Protein AF-A0A7V3VWK2-F1 (afdb_monomer_lite)

Structure (mmCIF, N/CA/C/O backbone):
data_AF-A0A7V3VWK2-F1
#
_entry.id   AF-A0A7V3VWK2-F1
#
loop_
_atom_site.group_PDB
_atom_site.id
_atom_site.type_symbol
_atom_site.label_atom_id
_atom_site.label_alt_id
_atom_site.label_comp_id
_atom_site.label_asym_id
_atom_site.label_entity_id
_atom_site.label_seq_id
_atom_site.pdbx_PDB_ins_code
_atom_site.Cartn_x
_atom_site.Cartn_y
_atom_site.Cartn_z
_atom_site.occupancy
_atom_site.B_iso_or_equiv
_atom_site.auth_seq_id
_atom_site.auth_comp_id
_atom_site.auth_asym_id
_atom_site.auth_atom_id
_atom_site.pdbx_PDB_model_num
ATOM 1 N N . MET A 1 1 ? -35.942 -23.549 -3.309 1.00 33.97 1 MET A N 1
ATOM 2 C CA . MET A 1 1 ? -35.816 -22.809 -2.037 1.00 33.97 1 MET A CA 1
ATOM 3 C C . MET A 1 1 ? -34.332 -22.622 -1.788 1.00 33.97 1 MET A C 1
ATOM 5 O O . MET A 1 1 ? -33.708 -23.482 -1.187 1.00 33.97 1 MET A O 1
ATOM 9 N N . SER A 1 2 ? -33.753 -21.586 -2.390 1.00 37.53 2 SER A N 1
ATOM 10 C CA . SER A 1 2 ? -32.320 -21.307 -2.296 1.00 37.53 2 SER A CA 1
ATOM 11 C C . SER A 1 2 ? -32.061 -20.664 -0.943 1.00 37.53 2 SER A C 1
ATOM 13 O O . SER A 1 2 ? -32.558 -19.572 -0.675 1.00 37.53 2 SER A O 1
ATOM 15 N N . SER A 1 3 ? -31.370 -21.390 -0.074 1.00 38.59 3 SER A N 1
ATOM 16 C CA . SER A 1 3 ? -30.875 -20.912 1.209 1.00 38.59 3 SER A CA 1
ATOM 17 C C . SER A 1 3 ? -30.136 -19.597 0.976 1.00 38.59 3 SER A C 1
ATOM 19 O O . SER A 1 3 ? -29.174 -19.560 0.214 1.00 38.59 3 SER A O 1
ATOM 21 N N . VAL A 1 4 ? -30.605 -18.510 1.581 1.00 45.06 4 VAL A N 1
ATOM 22 C CA . VAL A 1 4 ? -29.831 -17.271 1.657 1.00 45.06 4 VAL A CA 1
ATOM 23 C C . VAL A 1 4 ? -28.612 -17.612 2.509 1.00 45.06 4 VAL A C 1
ATOM 25 O O . VAL A 1 4 ? -28.741 -17.786 3.718 1.00 45.06 4 VAL A O 1
ATOM 28 N N . GLU A 1 5 ? -27.453 -17.824 1.886 1.00 53.47 5 GLU A N 1
ATOM 29 C CA . GLU A 1 5 ? -26.202 -18.004 2.618 1.00 53.47 5 GLU A CA 1
ATOM 30 C C . GLU A 1 5 ? -25.910 -16.697 3.362 1.00 53.47 5 GLU A C 1
ATOM 32 O O . GLU A 1 5 ? -25.616 -15.662 2.764 1.00 53.47 5 GLU A O 1
ATOM 37 N N . TYR A 1 6 ? -26.099 -16.722 4.679 1.00 58.97 6 TYR A N 1
ATOM 38 C CA . TYR A 1 6 ? -25.902 -15.568 5.544 1.00 58.97 6 TYR A CA 1
ATOM 39 C C . TYR A 1 6 ? -24.429 -15.139 5.519 1.00 58.97 6 TYR A C 1
ATOM 41 O O . TYR A 1 6 ? -23.541 -15.965 5.724 1.00 58.97 6 TYR A O 1
ATOM 49 N N . CYS A 1 7 ? -24.167 -13.844 5.316 1.00 62.06 7 CYS A N 1
ATOM 50 C CA . CYS A 1 7 ? -22.844 -13.263 5.544 1.00 62.06 7 CYS A CA 1
ATOM 51 C C . CYS A 1 7 ? -22.428 -13.525 6.997 1.00 62.06 7 CYS A C 1
ATOM 53 O O . CYS A 1 7 ? -23.063 -13.010 7.921 1.00 62.06 7 CYS A O 1
ATOM 55 N N . VAL A 1 8 ? -21.369 -14.306 7.205 1.00 78.06 8 VAL A N 1
ATOM 56 C CA . VAL A 1 8 ? -20.813 -14.548 8.541 1.00 78.06 8 VAL A CA 1
ATOM 57 C C . VAL A 1 8 ? -19.768 -13.478 8.820 1.00 78.06 8 VAL A C 1
ATOM 59 O O . VAL A 1 8 ? -18.920 -13.181 7.978 1.00 78.06 8 VAL A O 1
ATOM 62 N N . GLN A 1 9 ? -19.848 -12.864 9.994 1.00 85.19 9 GLN A N 1
ATOM 63 C CA . GLN A 1 9 ? -18.867 -11.884 10.433 1.00 85.19 9 GLN A CA 1
ATOM 64 C C . GLN A 1 9 ? -17.703 -12.595 11.130 1.00 85.19 9 GLN A C 1
ATOM 66 O O . GLN A 1 9 ? -17.919 -13.361 12.068 1.00 85.19 9 GLN A O 1
ATOM 71 N N . ASP A 1 10 ? -16.483 -12.351 10.658 1.00 90.38 10 ASP A N 1
ATOM 72 C CA . ASP A 1 10 ? -15.249 -12.848 11.271 1.00 90.38 10 ASP A CA 1
ATOM 73 C C . ASP A 1 10 ? -14.833 -11.959 12.466 1.00 90.38 10 ASP A C 1
ATOM 75 O O . ASP A 1 10 ? -15.513 -10.988 12.815 1.00 90.38 10 ASP A O 1
ATOM 79 N N . VAL A 1 11 ? -13.710 -12.280 13.103 1.00 93.19 11 VAL A N 1
ATOM 80 C CA . VAL A 1 11 ? -13.125 -11.570 14.240 1.00 93.19 11 VAL A CA 1
ATOM 81 C C . VAL A 1 11 ? -11.909 -10.769 13.791 1.00 93.19 11 VAL A C 1
ATOM 83 O O . VAL A 1 11 ? -11.105 -11.206 12.969 1.00 93.19 11 VAL A O 1
ATOM 86 N N . MET A 1 12 ? -11.769 -9.572 14.350 1.00 94.12 12 MET A N 1
ATOM 87 C CA . MET A 1 12 ? -10.625 -8.697 14.123 1.00 94.12 12 MET A CA 1
ATOM 88 C C . MET A 1 12 ? -9.593 -8.811 15.240 1.00 94.12 12 MET A C 1
ATOM 90 O O . MET A 1 12 ? -9.947 -8.895 16.408 1.00 94.12 12 MET A O 1
ATOM 94 N N . GLN A 1 13 ? -8.316 -8.695 14.888 1.00 95.81 13 GLN A N 1
ATOM 95 C CA . GLN A 1 13 ? -7.223 -8.455 15.820 1.00 95.81 13 GLN A CA 1
ATOM 96 C C . GLN A 1 13 ? -6.604 -7.072 15.565 1.00 95.81 13 GLN A C 1
ATOM 98 O O . GLN A 1 13 ? -6.219 -6.738 14.441 1.00 95.81 13 GLN A O 1
ATOM 103 N N . VAL A 1 14 ? -6.484 -6.263 16.619 1.00 94.50 14 VAL A N 1
ATOM 104 C CA . VAL A 1 14 ? -5.986 -4.877 16.573 1.00 94.50 14 VAL A CA 1
ATOM 105 C C . VAL A 1 14 ? -4.961 -4.652 17.678 1.00 94.50 14 VAL A C 1
ATOM 107 O O . VAL A 1 14 ? -5.141 -5.104 18.805 1.00 94.50 14 VAL A O 1
ATOM 110 N N . CYS A 1 15 ? -3.888 -3.916 17.403 1.00 94.56 15 CYS A N 1
ATOM 111 C CA . CYS A 1 15 ? -2.959 -3.497 18.452 1.00 94.56 15 CYS A CA 1
ATOM 112 C C . CYS A 1 15 ? -3.558 -2.409 19.358 1.00 94.56 15 CYS A C 1
ATOM 114 O O . CYS A 1 15 ? -4.446 -1.662 18.949 1.00 94.56 15 CYS A O 1
ATOM 116 N N . ARG A 1 16 ? -3.039 -2.239 20.581 1.0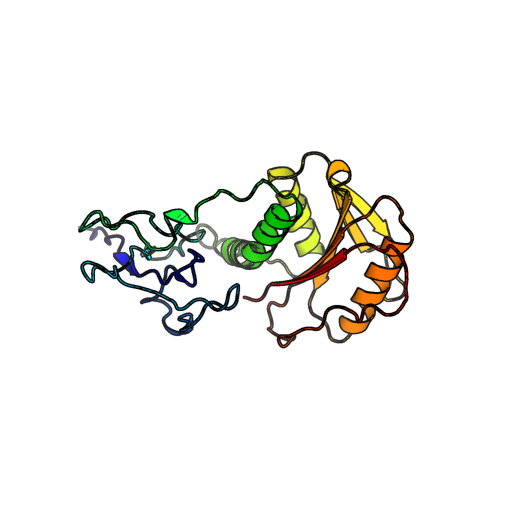0 92.75 16 ARG A N 1
ATOM 117 C CA . ARG A 1 16 ? -3.514 -1.181 21.505 1.00 92.75 16 ARG A CA 1
ATOM 118 C C . ARG A 1 16 ? -3.405 0.244 20.947 1.00 92.75 16 ARG A C 1
ATOM 120 O O . ARG A 1 16 ? -4.112 1.113 21.451 1.00 92.75 16 ARG A O 1
ATOM 127 N N . ASN A 1 17 ? -2.589 0.454 19.911 1.00 88.88 17 ASN A N 1
ATOM 128 C CA . ASN A 1 17 ? -2.472 1.727 19.197 1.00 88.88 17 ASN A CA 1
ATOM 129 C C . ASN A 1 17 ? -3.396 1.856 17.966 1.00 88.88 17 ASN A C 1
ATOM 131 O O . ASN A 1 17 ? -3.391 2.884 17.299 1.00 88.88 17 ASN A O 1
ATOM 135 N N . GLY A 1 18 ? -4.210 0.840 17.657 1.00 88.81 18 GLY A N 1
ATOM 136 C CA . GLY A 1 18 ? -5.244 0.902 16.618 1.00 88.81 18 GLY A CA 1
ATOM 137 C C . GLY A 1 18 ? -4.836 0.378 15.237 1.00 88.81 18 GLY A C 1
ATOM 138 O O . GLY A 1 18 ? -5.636 0.463 14.306 1.00 88.81 18 GLY A O 1
ATOM 139 N N . HIS A 1 19 ? -3.632 -0.182 15.073 1.00 87.75 19 HIS A N 1
ATOM 140 C CA . HIS A 1 19 ? -3.266 -0.887 13.842 1.00 87.75 19 HIS A CA 1
ATOM 141 C C . HIS A 1 19 ? -4.008 -2.223 13.765 1.00 87.75 19 HIS A C 1
ATOM 143 O O . HIS A 1 19 ? -3.843 -3.079 14.635 1.00 87.75 19 HIS A O 1
ATOM 149 N N . VAL A 1 20 ? -4.814 -2.396 12.719 1.00 90.62 20 VAL A N 1
ATOM 150 C CA . VAL A 1 20 ? -5.473 -3.669 12.409 1.00 90.62 20 VAL A CA 1
ATOM 151 C C . VAL A 1 20 ? -4.418 -4.643 11.886 1.00 90.62 20 VAL A C 1
ATOM 153 O O . VAL A 1 20 ? -3.732 -4.331 10.912 1.00 90.62 20 VAL A O 1
ATOM 156 N N . ILE A 1 21 ? -4.287 -5.791 12.551 1.00 89.44 21 ILE A N 1
ATOM 157 C CA . ILE A 1 21 ? -3.377 -6.881 12.170 1.00 89.44 21 ILE A CA 1
ATOM 158 C C . ILE A 1 21 ? -4.062 -7.766 11.129 1.00 89.44 21 ILE A C 1
ATOM 160 O O . ILE A 1 21 ? -3.535 -8.001 10.047 1.00 89.44 21 ILE A O 1
ATOM 164 N N . THR A 1 22 ? -5.284 -8.194 11.439 1.00 88.25 22 THR A N 1
ATOM 165 C CA . THR A 1 22 ? -6.164 -8.953 10.549 1.00 88.25 22 THR A CA 1
ATOM 166 C C . THR A 1 22 ? -7.613 -8.690 10.950 1.00 88.25 22 THR A C 1
ATOM 168 O O . THR A 1 22 ? -7.902 -8.488 12.128 1.00 88.25 22 THR A O 1
ATOM 171 N N . ASP A 1 23 ? -8.533 -8.676 9.995 1.00 90.62 23 ASP A N 1
ATOM 172 C CA . ASP A 1 23 ? -9.983 -8.690 10.226 1.00 90.62 23 ASP A CA 1
ATOM 173 C C . ASP A 1 23 ? -10.624 -10.042 9.867 1.00 90.62 23 ASP A C 1
ATOM 175 O O . ASP A 1 23 ? -11.847 -10.150 9.806 1.00 90.62 23 ASP A O 1
ATOM 179 N N . LEU A 1 24 ? -9.782 -11.060 9.662 1.00 89.00 24 LEU A N 1
ATOM 180 C CA . LEU A 1 24 ? -10.123 -12.440 9.313 1.00 89.00 24 LEU A CA 1
ATOM 181 C C . LEU A 1 24 ? -9.480 -13.432 10.297 1.00 89.00 24 LEU A C 1
ATOM 183 O O . LEU A 1 24 ? -8.879 -14.422 9.885 1.00 89.00 24 LEU A O 1
ATOM 187 N N . LEU A 1 25 ? -9.492 -13.131 11.597 1.00 91.31 25 LEU A N 1
ATOM 188 C CA . LEU A 1 25 ? -8.746 -13.896 12.602 1.00 91.31 25 LEU A CA 1
ATOM 189 C C . LEU A 1 25 ? -9.187 -15.365 12.687 1.00 91.31 25 LEU A C 1
ATOM 191 O O . LEU A 1 25 ? -8.343 -16.231 12.895 1.00 91.31 25 LEU A O 1
ATOM 195 N N . ARG A 1 26 ? -10.481 -15.669 12.521 1.00 90.25 26 ARG A N 1
ATOM 196 C CA . ARG A 1 26 ? -10.970 -17.056 12.549 1.00 90.25 26 ARG A CA 1
ATOM 197 C C . ARG A 1 26 ? -10.719 -17.772 11.230 1.00 90.25 26 ARG A C 1
ATOM 199 O O . ARG A 1 26 ? -10.396 -18.955 11.253 1.00 90.25 26 ARG A O 1
ATOM 206 N N . THR A 1 27 ? -10.865 -17.078 10.100 1.00 86.44 27 THR A N 1
ATOM 207 C CA . THR A 1 27 ? -10.608 -17.669 8.776 1.00 86.44 27 THR A CA 1
ATOM 208 C C . THR A 1 27 ? -9.115 -17.920 8.537 1.00 86.44 27 THR A C 1
ATOM 210 O O . THR A 1 27 ? -8.762 -18.925 7.928 1.00 86.44 27 THR A O 1
ATOM 213 N N . CYS A 1 28 ? -8.246 -17.030 9.026 1.00 85.62 28 CYS A N 1
ATOM 214 C CA . CYS A 1 28 ? -6.793 -17.048 8.823 1.00 85.62 28 CYS A CA 1
ATOM 215 C C . CYS A 1 28 ? -6.035 -16.854 10.156 1.00 85.62 28 CYS A C 1
ATOM 217 O O . CYS A 1 28 ? -5.395 -15.810 10.356 1.00 85.62 28 CYS A O 1
ATOM 219 N N . PRO A 1 29 ? -6.099 -17.819 11.093 1.00 90.38 29 PRO A N 1
ATOM 220 C CA . PRO A 1 29 ? -5.465 -17.704 12.409 1.00 90.38 29 PRO A CA 1
ATOM 221 C C . PRO A 1 29 ? -3.936 -17.591 12.340 1.00 90.38 29 PRO A C 1
ATOM 223 O O . PRO A 1 29 ? -3.319 -17.022 13.236 1.00 90.38 29 PRO A O 1
ATOM 226 N N . GLU A 1 30 ? -3.309 -18.062 11.263 1.00 89.19 30 GLU A N 1
ATOM 227 C CA . GLU A 1 30 ? -1.871 -17.945 11.006 1.00 89.19 30 GLU A CA 1
ATOM 228 C C . GLU A 1 30 ? -1.386 -16.496 10.857 1.00 89.19 30 GLU A C 1
ATOM 230 O O . GLU A 1 30 ? -0.197 -16.225 11.004 1.00 89.19 30 GLU A O 1
ATOM 235 N N . ARG A 1 31 ? -2.299 -15.552 10.592 1.00 85.88 31 ARG A N 1
ATOM 236 C CA . ARG A 1 31 ? -1.992 -14.114 10.526 1.00 85.88 31 ARG A CA 1
ATOM 237 C C . ARG A 1 31 ? -2.000 -13.433 11.891 1.00 85.88 31 ARG A C 1
ATOM 239 O O . ARG A 1 31 ? -1.682 -12.247 11.972 1.00 85.88 31 ARG A O 1
ATOM 246 N N . ALA A 1 32 ? -2.401 -14.143 12.944 1.00 90.56 32 ALA A N 1
ATOM 247 C CA . ALA A 1 32 ? -2.434 -13.596 14.287 1.00 90.56 32 ALA A CA 1
ATOM 248 C C . ALA A 1 32 ? -1.021 -13.236 14.761 1.00 90.56 32 ALA A C 1
ATOM 250 O O . ALA A 1 32 ? -0.080 -14.018 14.632 1.00 90.56 32 ALA A O 1
ATOM 251 N N . GLN A 1 33 ? -0.885 -12.066 15.375 1.00 92.62 33 GLN A N 1
ATOM 252 C CA . GLN A 1 33 ? 0.360 -11.625 15.995 1.00 92.62 33 GLN A CA 1
ATOM 253 C C . GLN A 1 33 ? 0.109 -11.283 17.459 1.00 92.62 33 GLN A C 1
ATOM 255 O O . GLN A 1 33 ? -0.901 -10.668 17.793 1.00 92.62 33 GLN A O 1
ATOM 260 N N . THR A 1 34 ? 1.032 -11.649 18.349 1.00 94.38 34 THR A N 1
ATOM 261 C CA . THR A 1 34 ? 0.951 -11.271 19.775 1.00 94.38 34 THR A CA 1
ATOM 262 C C . THR A 1 34 ? 1.284 -9.793 19.995 1.00 94.38 34 THR A C 1
ATOM 264 O O . THR A 1 34 ? 0.754 -9.151 20.903 1.00 94.38 34 THR A O 1
ATOM 267 N N . HIS A 1 35 ? 2.141 -9.241 19.135 1.00 96.00 35 HIS A N 1
ATOM 268 C CA . HIS A 1 35 ? 2.584 -7.852 19.140 1.00 96.00 35 HIS A CA 1
ATOM 269 C C . HIS A 1 35 ? 2.543 -7.305 17.719 1.00 96.00 35 HIS A C 1
ATOM 271 O O . HIS A 1 35 ? 2.760 -8.038 16.764 1.00 96.00 35 HIS A O 1
ATOM 277 N N . CYS A 1 36 ? 2.281 -6.010 17.586 1.00 90.31 36 CYS A N 1
ATOM 278 C CA . CYS A 1 36 ? 2.258 -5.340 16.296 1.00 90.31 36 CYS A CA 1
ATOM 279 C C . CYS A 1 36 ? 3.673 -5.100 15.763 1.00 90.31 36 CYS A C 1
ATOM 281 O O . CYS A 1 36 ? 4.427 -4.330 16.355 1.00 90.31 36 CYS A O 1
ATOM 283 N N . ASP A 1 37 ? 3.972 -5.661 14.600 1.00 84.50 37 ASP A N 1
ATOM 284 C CA . ASP A 1 37 ? 5.147 -5.369 13.767 1.00 84.50 37 ASP A CA 1
ATOM 285 C C . ASP A 1 37 ? 5.436 -3.866 13.546 1.00 84.50 37 ASP A C 1
ATOM 287 O O . ASP A 1 37 ? 6.591 -3.456 13.488 1.00 84.50 37 ASP A O 1
ATOM 291 N N . ARG A 1 38 ? 4.406 -3.010 13.480 1.00 82.38 38 ARG A N 1
ATOM 292 C CA . ARG A 1 38 ? 4.563 -1.563 13.211 1.00 82.38 38 ARG A CA 1
ATOM 293 C C . ARG A 1 38 ? 4.934 -0.719 14.423 1.00 82.38 38 ARG A C 1
ATOM 295 O O . ARG A 1 38 ? 5.467 0.371 14.258 1.00 82.38 38 ARG A O 1
ATOM 302 N N . CYS A 1 39 ? 4.549 -1.128 15.631 1.00 85.00 39 CYS A N 1
ATOM 303 C CA . CYS A 1 39 ? 4.683 -0.260 16.813 1.00 85.00 39 CYS A CA 1
ATOM 304 C C . CYS A 1 39 ? 5.013 -0.985 18.122 1.00 85.00 39 CYS A C 1
ATOM 306 O O . CYS A 1 39 ? 5.058 -0.345 19.169 1.00 85.00 39 CYS A O 1
ATOM 308 N N . GLY A 1 40 ? 5.170 -2.309 18.098 1.00 89.00 40 GLY A N 1
ATOM 309 C CA . GLY A 1 40 ? 5.480 -3.139 19.264 1.00 89.00 40 GLY A CA 1
ATOM 310 C C . GLY A 1 40 ? 4.342 -3.305 20.276 1.00 89.00 40 GLY A C 1
ATOM 311 O O . GLY A 1 40 ? 4.482 -4.069 21.227 1.00 89.00 40 GLY A O 1
ATOM 312 N N . ALA A 1 41 ? 3.206 -2.622 20.107 1.00 92.81 41 ALA A N 1
ATOM 313 C CA . ALA A 1 41 ? 2.089 -2.722 21.041 1.00 92.81 41 ALA A CA 1
ATOM 314 C C . ALA A 1 41 ? 1.432 -4.110 21.001 1.00 92.81 41 ALA A C 1
ATOM 316 O O . ALA A 1 41 ? 1.233 -4.679 19.925 1.00 92.81 41 ALA A O 1
ATOM 317 N N . VAL A 1 42 ? 1.021 -4.605 22.171 1.00 96.06 42 VAL A N 1
ATOM 318 C CA . VAL A 1 42 ? 0.255 -5.855 22.297 1.00 96.06 42 VAL A CA 1
ATOM 319 C C . VAL A 1 42 ? -1.071 -5.778 21.539 1.00 96.06 42 VAL A C 1
ATOM 321 O O . VAL A 1 42 ? -1.665 -4.698 21.397 1.00 96.06 42 VAL A O 1
ATOM 324 N N . THR A 1 43 ? -1.532 -6.927 21.061 1.00 96.00 43 THR A N 1
ATOM 325 C CA . THR A 1 43 ? -2.768 -7.062 20.288 1.00 96.00 43 THR A CA 1
ATOM 326 C C . THR A 1 43 ? -3.958 -7.479 21.145 1.00 96.00 43 THR A C 1
ATOM 328 O O . THR A 1 43 ? -3.817 -7.980 22.259 1.00 96.00 43 THR A O 1
ATOM 331 N N . LEU A 1 44 ? -5.151 -7.172 20.643 1.00 96.25 44 LEU A N 1
ATOM 332 C CA . LEU A 1 44 ? -6.446 -7.432 21.250 1.00 96.25 44 LEU A CA 1
ATOM 333 C C . LEU A 1 44 ? -7.400 -7.890 20.146 1.00 96.25 44 LEU A C 1
ATOM 335 O O . LEU A 1 44 ? -7.446 -7.291 19.074 1.00 96.25 44 LEU A O 1
ATOM 339 N N . ASP A 1 45 ? -8.181 -8.915 20.432 1.00 96.81 45 ASP A N 1
ATOM 340 C CA . ASP A 1 45 ? -9.246 -9.466 19.588 1.00 96.81 45 ASP A CA 1
ATOM 341 C C . ASP A 1 45 ? -10.613 -9.456 20.296 1.00 96.81 45 ASP A C 1
ATOM 343 O O . ASP A 1 45 ? -11.645 -9.742 19.693 1.00 96.81 45 ASP A O 1
ATOM 347 N N . HIS A 1 46 ? -10.634 -9.027 21.561 1.00 97.25 46 HIS A N 1
ATOM 348 C CA . HIS A 1 46 ? -11.829 -8.865 22.382 1.00 97.25 46 HIS A CA 1
ATOM 349 C C . HIS A 1 46 ? -11.860 -7.495 23.066 1.00 97.25 46 HIS A C 1
ATOM 351 O O . HIS A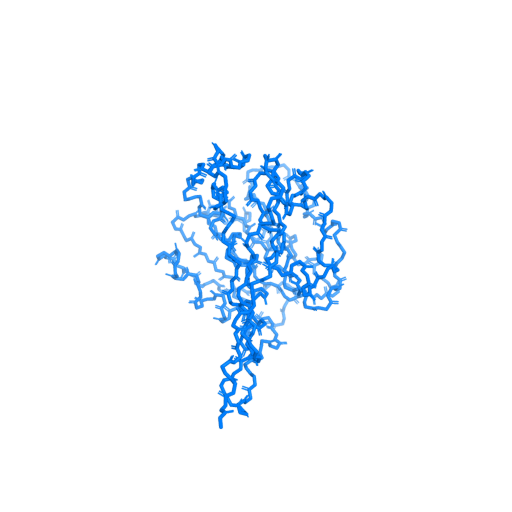 1 46 ? -10.836 -6.849 23.310 1.00 97.25 46 HIS A O 1
ATOM 357 N N . CYS A 1 47 ? -13.061 -7.060 23.439 1.00 96.62 47 CYS A N 1
ATOM 358 C CA . CYS A 1 47 ? -13.284 -5.893 24.270 1.00 96.62 47 CYS A CA 1
ATOM 359 C C . CYS A 1 47 ? -12.668 -6.092 25.661 1.00 96.62 47 CYS A C 1
ATOM 361 O O . CYS A 1 47 ? -13.143 -6.952 26.401 1.00 96.62 47 CYS A O 1
ATOM 363 N N . PRO A 1 48 ? -11.710 -5.247 26.089 1.00 95.00 48 PRO A N 1
ATOM 364 C CA . PRO A 1 48 ? -11.111 -5.365 27.420 1.00 95.00 48 PRO A CA 1
ATOM 365 C C . PRO A 1 48 ? -12.102 -5.154 28.574 1.00 95.00 48 PRO A C 1
ATOM 367 O O . PRO A 1 48 ? -11.796 -5.494 29.710 1.00 95.00 48 PRO A O 1
ATOM 370 N N . THR A 1 49 ? -13.269 -4.557 28.303 1.00 96.19 49 THR A N 1
ATOM 371 C CA . THR A 1 49 ? -14.286 -4.246 29.317 1.00 96.19 49 THR A CA 1
ATOM 372 C C . THR A 1 49 ? -15.347 -5.334 29.451 1.00 96.19 49 THR A C 1
ATOM 374 O O . THR A 1 49 ? -15.728 -5.663 30.567 1.00 96.19 49 THR A O 1
ATOM 377 N N . CYS A 1 50 ? -15.862 -5.871 28.339 1.00 96.75 50 CYS A N 1
ATOM 378 C CA . CYS A 1 50 ? -16.969 -6.840 28.367 1.00 96.75 50 CYS A CA 1
ATOM 379 C C . CYS A 1 50 ? -16.645 -8.202 27.739 1.00 96.75 50 CYS A C 1
ATOM 381 O O . CYS A 1 50 ? -17.504 -9.079 27.734 1.00 96.75 50 CYS A O 1
ATOM 383 N N . GLY A 1 51 ? -15.448 -8.375 27.173 1.00 96.44 51 GLY A N 1
ATOM 384 C CA . GLY A 1 51 ? -15.022 -9.616 26.526 1.00 96.44 51 GLY A CA 1
ATOM 385 C C . GLY A 1 51 ? -15.691 -9.913 25.181 1.00 96.44 51 GLY A C 1
ATOM 386 O O . GLY A 1 51 ? -15.495 -10.998 24.659 1.00 96.44 51 GLY A O 1
ATOM 387 N N . HIS A 1 52 ? -16.485 -9.000 24.608 1.00 96.00 52 HIS A N 1
ATOM 388 C CA . HIS A 1 52 ? -17.078 -9.195 23.275 1.00 96.00 52 HIS A CA 1
ATOM 389 C C . HIS A 1 52 ? -16.010 -9.188 22.183 1.00 96.00 52 HIS A C 1
ATOM 391 O O . HIS A 1 52 ? -15.151 -8.309 22.201 1.00 96.00 52 HIS A O 1
ATOM 397 N N . GLU A 1 53 ? -16.082 -10.122 21.238 1.00 96.44 53 GLU A N 1
ATOM 398 C CA . GLU A 1 53 ? -15.161 -10.191 20.098 1.00 96.44 53 GLU A CA 1
ATOM 399 C C . GLU A 1 53 ? -15.182 -8.900 19.274 1.00 96.44 53 GLU A C 1
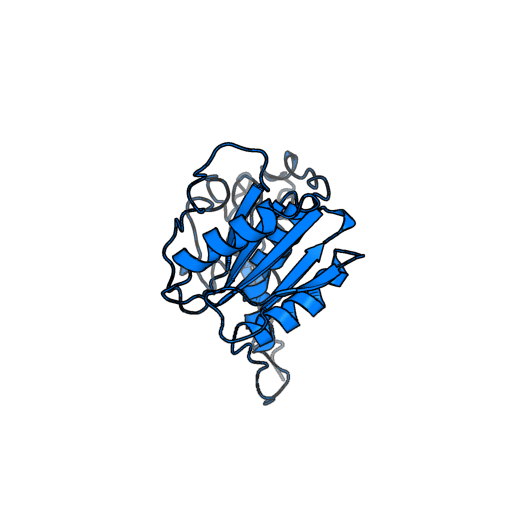ATOM 401 O O . GLU A 1 53 ? -16.213 -8.236 19.125 1.00 96.44 53 GLU A O 1
ATOM 406 N N . LEU A 1 54 ? -14.023 -8.521 18.741 1.00 94.62 54 LEU A N 1
ATOM 407 C CA . LEU A 1 54 ? -13.940 -7.373 17.855 1.00 94.62 54 LEU A CA 1
ATOM 408 C C . LEU A 1 54 ? -14.553 -7.719 16.492 1.00 94.62 54 LEU A C 1
ATOM 410 O O . LEU A 1 54 ? -14.162 -8.716 15.882 1.00 94.62 54 LEU A O 1
ATOM 414 N N . PRO A 1 55 ? -15.459 -6.875 15.970 1.00 91.56 55 PRO A N 1
ATOM 415 C CA . PRO A 1 55 ? -16.141 -7.134 14.711 1.00 91.56 55 PRO A CA 1
ATOM 416 C C . PRO A 1 55 ? -15.160 -7.098 13.531 1.00 91.56 55 PRO A C 1
ATOM 418 O O . PRO A 1 55 ? -14.667 -6.028 13.173 1.00 91.56 55 PRO A O 1
ATOM 421 N N . GLY A 1 56 ? -14.922 -8.246 12.897 1.00 89.12 56 GLY A N 1
ATOM 422 C CA . GLY A 1 56 ? -14.087 -8.399 11.704 1.00 89.12 56 GLY A CA 1
ATOM 423 C C . GLY A 1 56 ? -14.824 -8.158 10.390 1.00 89.12 56 GLY A C 1
ATOM 424 O O . GLY A 1 56 ? -15.838 -7.441 10.328 1.00 89.12 56 GLY A O 1
ATOM 425 N N . ALA A 1 57 ? -14.261 -8.724 9.324 1.00 85.56 57 ALA A N 1
ATOM 426 C CA . ALA A 1 57 ? -14.785 -8.649 7.972 1.00 85.56 57 ALA A CA 1
ATOM 427 C C . ALA A 1 57 ? -16.058 -9.489 7.814 1.00 85.56 57 ALA A C 1
ATOM 429 O O . ALA A 1 57 ? -16.232 -10.525 8.454 1.00 85.56 57 ALA A O 1
ATOM 430 N N . PHE A 1 58 ? -16.950 -9.048 6.928 1.00 82.62 58 PHE A N 1
ATOM 431 C CA . PHE A 1 58 ? -18.080 -9.865 6.497 1.00 82.62 58 PHE A CA 1
ATOM 432 C C . PHE A 1 58 ? -17.618 -10.793 5.383 1.00 82.62 58 PHE A C 1
ATOM 434 O O . PHE A 1 58 ? -17.264 -10.330 4.298 1.00 82.62 58 PHE A O 1
ATOM 441 N N . VAL A 1 59 ? -17.621 -12.093 5.653 1.00 71.56 59 VAL A N 1
ATOM 442 C CA . VAL A 1 59 ? -17.269 -13.108 4.668 1.00 71.56 59 VAL A CA 1
ATOM 443 C C . VAL A 1 59 ? -18.512 -13.412 3.838 1.00 71.56 59 VAL A C 1
ATOM 445 O O . VAL A 1 59 ? -19.529 -13.873 4.358 1.00 71.56 59 VAL A O 1
ATOM 448 N N . VAL A 1 60 ? -18.426 -13.127 2.540 1.00 69.00 60 VAL A N 1
ATOM 449 C CA . VAL A 1 60 ? -19.433 -13.513 1.548 1.00 69.00 60 VAL A CA 1
ATOM 450 C C . VAL A 1 60 ? -18.909 -14.760 0.832 1.00 69.00 60 VAL A C 1
ATOM 452 O O . VAL A 1 60 ? -17.786 -14.717 0.323 1.00 69.00 60 VAL A O 1
ATOM 455 N N . PRO A 1 61 ? -19.664 -15.871 0.767 1.00 65.88 61 PRO A N 1
ATOM 456 C CA . PRO A 1 61 ? -19.229 -17.065 0.049 1.00 65.88 61 PRO A CA 1
ATOM 457 C C . PRO A 1 61 ? -18.785 -16.743 -1.384 1.00 65.88 61 PRO A C 1
ATOM 459 O O . PRO A 1 61 ? -19.480 -16.063 -2.137 1.00 65.88 61 PRO A O 1
ATOM 462 N N . GLY A 1 62 ? -17.583 -17.192 -1.748 1.00 64.19 62 GLY A N 1
ATOM 463 C CA . GLY A 1 62 ? -16.989 -16.950 -3.067 1.00 64.19 62 GLY A CA 1
ATOM 464 C C . GLY A 1 62 ? -16.340 -15.573 -3.272 1.00 64.19 62 GLY A C 1
ATOM 465 O O . GLY A 1 62 ? -15.679 -15.382 -4.292 1.00 64.19 62 GLY A O 1
ATOM 466 N N . LEU A 1 63 ? -16.452 -14.631 -2.325 1.00 62.59 63 LEU A N 1
ATOM 467 C CA . LEU A 1 63 ? -15.819 -13.310 -2.410 1.00 62.59 63 LEU A CA 1
ATOM 468 C C . LEU A 1 63 ? -14.933 -13.034 -1.191 1.00 62.59 63 LEU A C 1
ATOM 470 O O . LEU A 1 63 ? -15.354 -13.120 -0.041 1.00 62.59 63 LEU A O 1
ATOM 474 N N . GLN A 1 64 ? -13.688 -12.646 -1.451 1.00 58.97 64 GLN A N 1
ATOM 475 C CA . GLN A 1 64 ? -12.788 -12.163 -0.407 1.00 58.97 64 GLN A CA 1
ATOM 476 C C . GLN A 1 64 ? -13.148 -10.708 -0.049 1.00 58.97 64 GLN A C 1
ATOM 478 O O . GLN A 1 64 ? -13.361 -9.906 -0.965 1.00 58.97 64 GLN A O 1
ATOM 483 N N . PRO A 1 65 ? -13.204 -10.338 1.244 1.00 62.41 65 PRO A N 1
ATOM 484 C CA . PRO A 1 65 ? -13.400 -8.950 1.656 1.00 62.41 65 PRO A CA 1
ATOM 485 C C . PRO A 1 65 ? -12.337 -8.016 1.057 1.00 62.41 65 PRO A C 1
ATOM 487 O O . PRO A 1 65 ? -11.148 -8.345 1.022 1.00 62.41 65 PRO A O 1
ATOM 490 N N . VAL A 1 66 ? -12.767 -6.843 0.579 1.00 64.69 66 VAL A N 1
ATOM 491 C CA . VAL A 1 66 ? -11.883 -5.834 -0.024 1.00 64.69 66 VAL A CA 1
ATOM 492 C C . VAL A 1 66 ? -11.586 -4.730 0.985 1.00 64.69 66 VAL A C 1
ATOM 494 O O . VAL A 1 66 ? -12.481 -4.001 1.407 1.00 64.69 66 VAL A O 1
ATOM 497 N N . GLY A 1 67 ? -10.304 -4.573 1.319 1.00 60.59 67 GLY A N 1
ATOM 498 C CA . GLY A 1 67 ? -9.848 -3.656 2.364 1.00 60.59 67 GLY A CA 1
ATOM 499 C C . GLY A 1 67 ? -9.958 -4.264 3.763 1.00 60.59 67 GLY A C 1
ATOM 500 O O . GLY A 1 67 ? -10.511 -5.343 3.933 1.00 60.59 67 GLY A O 1
ATOM 501 N N . ALA A 1 68 ? -9.396 -3.568 4.751 1.00 65.81 68 ALA A N 1
ATOM 502 C CA . ALA A 1 68 ? -9.522 -3.943 6.155 1.00 65.81 68 ALA A CA 1
ATOM 503 C C . ALA A 1 68 ? -10.535 -3.023 6.835 1.00 65.81 68 ALA A C 1
ATOM 505 O O . ALA A 1 68 ? -10.449 -1.792 6.699 1.00 65.81 68 ALA A O 1
ATOM 506 N N . ARG A 1 69 ? -11.480 -3.597 7.583 1.00 76.19 69 ARG A N 1
ATOM 507 C CA . ARG A 1 69 ? -12.405 -2.805 8.401 1.00 76.19 69 ARG A CA 1
ATOM 508 C C . ARG A 1 69 ? -11.593 -1.977 9.410 1.00 76.19 69 ARG A C 1
ATOM 510 O O . ARG A 1 69 ? -10.708 -2.525 10.065 1.00 76.19 69 ARG A O 1
ATOM 517 N N . PRO A 1 70 ? -11.843 -0.662 9.552 1.00 83.81 70 PRO A N 1
ATOM 518 C CA . PRO A 1 70 ? -11.120 0.134 10.534 1.00 83.81 70 PRO A CA 1
ATOM 519 C C . PRO A 1 70 ? -11.458 -0.338 11.949 1.00 83.81 70 PRO A C 1
ATOM 521 O O . PRO A 1 70 ? -12.603 -0.702 12.228 1.00 83.81 70 PRO A O 1
ATOM 524 N N . ALA A 1 71 ? -10.478 -0.269 12.851 1.00 89.00 71 ALA A N 1
ATOM 525 C CA . ALA A 1 71 ? -10.691 -0.599 14.251 1.00 89.00 71 ALA A CA 1
ATOM 526 C C . ALA A 1 71 ? -11.825 0.270 14.841 1.00 89.00 71 ALA A C 1
ATOM 528 O O . ALA A 1 71 ? -11.786 1.504 14.712 1.00 89.00 71 ALA A O 1
ATOM 529 N N . PRO A 1 72 ? -12.846 -0.331 15.478 1.00 89.88 72 PRO A N 1
ATOM 530 C CA . PRO A 1 72 ? -13.956 0.420 16.052 1.00 89.88 72 PRO A CA 1
ATOM 531 C C . PRO A 1 72 ? -13.458 1.309 17.194 1.00 89.88 72 PRO A C 1
ATOM 533 O O . PRO A 1 72 ? -12.601 0.903 17.968 1.00 89.88 72 PRO A O 1
ATOM 536 N N . CYS A 1 73 ? -13.989 2.525 17.334 1.00 90.50 73 CYS A N 1
ATOM 537 C CA . CYS A 1 73 ? -13.663 3.380 18.485 1.00 90.50 73 CYS A CA 1
ATOM 538 C C . CYS A 1 73 ? -14.394 2.944 19.761 1.00 90.50 73 CYS A C 1
ATOM 540 O O . CYS A 1 73 ? -13.900 3.122 20.866 1.00 90.50 73 CYS A O 1
ATOM 542 N N . PHE A 1 74 ? -15.570 2.341 19.634 1.00 94.06 74 PHE A N 1
ATOM 543 C CA . PHE A 1 74 ? -16.382 1.948 20.780 1.00 94.06 74 PHE A CA 1
ATOM 544 C C . PHE A 1 74 ? -16.871 0.522 20.597 1.00 94.06 74 PHE A C 1
ATOM 546 O O . PHE A 1 74 ? -17.132 0.092 19.472 1.00 94.06 74 PHE A O 1
ATOM 553 N N . CYS A 1 75 ? -16.975 -0.217 21.696 1.00 94.81 75 CYS A N 1
ATOM 554 C CA . CYS A 1 75 ? -17.553 -1.550 21.676 1.00 94.81 75 CYS A CA 1
ATOM 555 C C . CYS A 1 75 ? -19.052 -1.460 21.367 1.00 94.81 75 CYS A C 1
ATOM 557 O O . CYS A 1 75 ? -19.783 -0.766 22.069 1.00 94.81 75 CYS A O 1
ATOM 559 N N . GLU A 1 76 ? -19.520 -2.201 20.364 1.00 93.31 76 GLU A N 1
ATOM 560 C CA . GLU A 1 76 ? -20.940 -2.252 19.985 1.00 93.31 76 GLU A CA 1
ATOM 561 C C . GLU A 1 76 ? -21.841 -2.872 21.065 1.00 93.31 76 GLU A C 1
ATOM 563 O O . GLU A 1 76 ? -23.038 -2.604 21.093 1.00 93.31 76 GLU A O 1
ATOM 568 N N . ARG A 1 77 ? -21.268 -3.668 21.980 1.00 95.88 77 ARG A N 1
ATOM 569 C CA . ARG A 1 77 ? -22.012 -4.347 23.048 1.00 95.88 77 ARG A CA 1
ATOM 570 C C . ARG A 1 77 ? -22.118 -3.530 24.333 1.00 95.88 77 ARG A C 1
ATOM 572 O O . ARG A 1 77 ? -23.189 -3.473 24.923 1.00 95.88 77 ARG A O 1
ATOM 579 N N . CYS A 1 78 ? -21.015 -2.942 24.805 1.00 96.75 78 CYS A N 1
ATOM 580 C CA . CYS A 1 78 ? -20.986 -2.233 26.094 1.00 96.75 78 CYS A CA 1
ATOM 581 C C . CYS A 1 78 ? -20.722 -0.724 25.990 1.00 96.75 78 CYS A C 1
ATOM 583 O O . CYS A 1 78 ? -20.713 -0.044 27.011 1.00 96.75 78 CYS A O 1
ATOM 585 N N . GLY A 1 79 ? -20.456 -0.193 24.794 1.00 94.56 79 GLY A N 1
ATOM 586 C CA . GLY A 1 79 ? -20.175 1.230 24.575 1.00 94.56 79 GLY A CA 1
ATOM 587 C C . GLY A 1 79 ? -18.807 1.711 25.071 1.00 94.56 79 GLY A C 1
ATOM 588 O O . GLY A 1 79 ? -18.471 2.878 24.881 1.00 94.56 79 GLY A O 1
ATOM 589 N N . ALA A 1 80 ? -17.992 0.843 25.682 1.00 95.00 80 ALA A N 1
ATOM 590 C CA . ALA A 1 80 ? -16.674 1.223 26.178 1.00 95.00 80 ALA A CA 1
ATOM 591 C C . ALA A 1 80 ? -15.765 1.696 25.035 1.00 95.00 80 ALA A C 1
ATOM 593 O O . ALA A 1 80 ? -15.687 1.060 23.980 1.00 95.00 80 ALA A O 1
ATOM 594 N N . ALA A 1 81 ? -15.060 2.805 25.263 1.00 93.25 81 ALA A N 1
ATOM 595 C CA . ALA A 1 81 ? -14.046 3.298 24.344 1.00 93.25 81 ALA A CA 1
ATOM 596 C C . ALA A 1 81 ? -12.843 2.350 24.330 1.00 93.25 81 ALA A C 1
ATOM 598 O O . ALA A 1 81 ? -12.318 1.977 25.382 1.00 93.25 81 ALA A O 1
ATOM 599 N N . PHE A 1 82 ? -12.364 2.002 23.141 1.00 93.69 82 PHE A N 1
ATOM 600 C CA . PHE A 1 82 ? -11.147 1.210 23.006 1.00 93.69 82 PHE A CA 1
ATOM 601 C C . PHE A 1 82 ? -9.885 2.040 23.295 1.00 93.69 82 PHE A C 1
ATOM 603 O O . PHE A 1 82 ? -9.926 3.269 23.161 1.00 93.69 82 PHE A O 1
ATOM 610 N N . PRO A 1 83 ? -8.745 1.405 23.640 1.00 91.25 83 PRO A N 1
ATOM 611 C CA . PRO A 1 83 ? -7.500 2.113 23.963 1.00 91.25 83 PRO A CA 1
ATOM 612 C C . PRO A 1 83 ? -7.050 3.113 22.884 1.00 91.25 83 PRO A C 1
ATOM 614 O O . PRO A 1 83 ? -6.647 4.232 23.202 1.00 91.25 83 PRO A O 1
ATOM 617 N N . TRP A 1 84 ? -7.218 2.757 21.609 1.00 89.12 84 TRP A N 1
ATOM 618 C CA . TRP A 1 84 ? -6.838 3.585 20.459 1.00 89.12 84 TRP A CA 1
ATOM 619 C C . TRP A 1 84 ? -7.800 4.748 20.166 1.00 89.12 84 TRP A C 1
ATOM 621 O O . TRP A 1 84 ? -7.501 5.614 19.347 1.00 89.12 84 TRP A O 1
ATOM 631 N N . THR A 1 85 ? -8.944 4.835 20.849 1.00 86.62 85 THR A N 1
ATOM 632 C CA . THR A 1 85 ? -9.950 5.893 20.622 1.00 86.62 85 THR A CA 1
ATOM 633 C C . THR A 1 85 ? -9.398 7.282 20.898 1.00 86.62 85 THR A C 1
ATOM 635 O O . THR A 1 85 ? -9.640 8.212 20.135 1.00 86.62 85 THR A O 1
ATOM 638 N N . ARG A 1 86 ? -8.609 7.423 21.973 1.00 71.12 86 ARG A N 1
ATOM 639 C CA . ARG A 1 86 ? -7.961 8.695 22.336 1.00 71.12 86 ARG A CA 1
ATOM 640 C C . ARG A 1 86 ? -6.765 9.026 21.442 1.00 71.12 86 ARG A C 1
ATOM 642 O O . ARG A 1 86 ? -6.330 10.171 21.407 1.00 71.12 86 ARG A O 1
ATOM 649 N N . GLN A 1 87 ? -6.250 8.030 20.726 1.00 62.31 87 GLN A N 1
ATOM 650 C CA . GLN A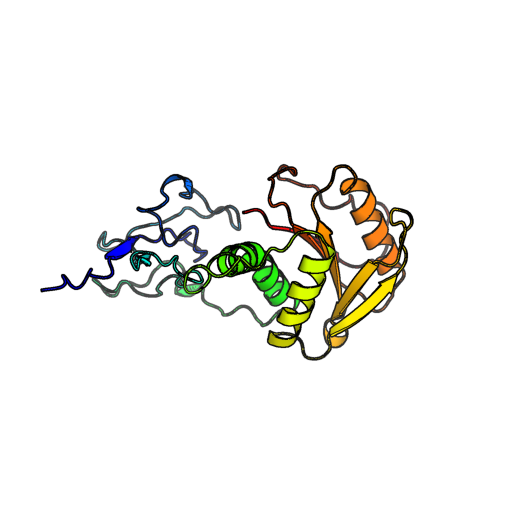 1 87 ? -5.093 8.149 19.843 1.00 62.31 87 GLN A CA 1
ATOM 651 C C . GLN A 1 87 ? -5.483 8.382 18.384 1.00 62.31 87 GLN A C 1
ATOM 653 O O . GLN A 1 87 ? -4.605 8.590 17.552 1.00 62.31 87 GLN A O 1
ATOM 658 N N . ARG A 1 88 ? -6.784 8.444 18.063 1.00 54.47 88 ARG A N 1
ATOM 659 C CA . ARG A 1 88 ? -7.268 8.791 16.723 1.00 54.47 88 ARG A CA 1
ATOM 660 C C . ARG A 1 88 ? -7.167 10.296 16.461 1.00 54.47 88 ARG A C 1
ATOM 662 O O . ARG A 1 88 ? -8.125 10.933 16.032 1.00 54.47 88 ARG A O 1
ATOM 669 N N . ARG A 1 89 ? -5.980 10.870 16.678 1.00 50.38 89 ARG A N 1
ATOM 670 C CA . ARG A 1 89 ? -5.559 11.975 15.822 1.00 50.38 89 ARG A CA 1
ATOM 671 C C . ARG A 1 89 ? -5.510 11.363 14.431 1.00 50.38 89 ARG A C 1
ATOM 673 O O . ARG A 1 89 ? -4.749 10.426 14.210 1.00 50.38 89 ARG A O 1
ATOM 680 N N . LEU A 1 90 ? -6.351 11.839 13.513 1.00 49.66 90 LEU A N 1
ATOM 681 C CA . LEU A 1 90 ? -5.963 11.738 12.113 1.00 49.66 90 LEU A CA 1
ATOM 682 C C . LEU A 1 90 ? -4.562 12.350 12.091 1.00 49.66 90 LEU A C 1
ATOM 684 O O . LEU A 1 90 ? -4.438 13.501 12.533 1.00 49.66 90 LEU A O 1
ATOM 688 N N . PRO A 1 91 ? -3.505 11.596 11.739 1.00 49.00 91 PRO A N 1
ATOM 689 C CA . PRO A 1 91 ? -2.225 12.245 11.556 1.00 49.00 91 PRO A CA 1
ATOM 690 C C . PRO A 1 91 ? -2.475 13.411 10.589 1.00 49.00 91 PRO A C 1
ATOM 692 O O . PRO A 1 91 ? -3.363 13.298 9.726 1.00 49.00 91 PRO A O 1
ATOM 695 N N . PRO A 1 92 ? -1.773 14.548 10.738 1.00 51.06 92 PRO A N 1
ATOM 696 C CA . PRO A 1 92 ? -1.725 15.509 9.647 1.00 51.06 92 PRO A CA 1
ATOM 697 C C . PRO A 1 92 ? -1.499 14.731 8.346 1.00 51.06 92 PRO A C 1
ATOM 699 O O . PRO A 1 92 ? -0.883 13.659 8.361 1.00 51.06 92 PRO A O 1
ATOM 702 N N . ARG A 1 93 ? -2.109 15.194 7.250 1.00 63.56 93 ARG A N 1
ATOM 703 C CA . ARG A 1 93 ? -1.943 14.588 5.925 1.00 63.56 93 ARG A CA 1
ATOM 704 C C . ARG A 1 93 ? -0.495 14.795 5.477 1.00 63.56 93 ARG A C 1
ATOM 706 O O . ARG A 1 93 ? -0.230 15.608 4.609 1.00 63.56 93 ARG A O 1
ATOM 713 N N . GLU A 1 94 ? 0.421 14.086 6.121 1.00 85.81 94 GLU A N 1
ATOM 714 C CA . GLU A 1 94 ? 1.825 14.028 5.786 1.00 85.81 94 GLU A CA 1
ATOM 715 C C . GLU A 1 94 ? 1.907 13.229 4.490 1.00 85.81 94 GLU A C 1
ATOM 717 O O . GLU A 1 94 ? 1.519 12.051 4.481 1.00 85.81 94 GLU A O 1
ATOM 722 N N . PRO A 1 95 ? 2.367 13.842 3.391 1.00 89.06 95 PRO A N 1
ATOM 723 C CA . PRO A 1 95 ? 2.456 13.182 2.098 1.00 89.06 95 PRO A CA 1
ATOM 724 C C . PRO A 1 95 ? 3.136 11.815 2.147 1.00 89.06 95 PRO A C 1
ATOM 726 O O . PRO A 1 95 ? 2.632 10.842 1.585 1.00 89.06 95 PRO A O 1
ATOM 729 N N . VAL A 1 96 ? 4.227 11.721 2.911 1.00 89.56 96 VAL A N 1
ATOM 730 C CA . VAL A 1 96 ? 4.968 10.476 3.127 1.00 89.56 96 VAL A CA 1
ATOM 731 C C . VAL A 1 96 ? 4.080 9.413 3.774 1.00 89.56 96 VAL A C 1
ATOM 733 O O . VAL A 1 96 ? 4.042 8.285 3.300 1.00 89.56 96 VAL A O 1
ATOM 736 N N . ALA A 1 97 ? 3.301 9.755 4.804 1.00 86.38 97 ALA A N 1
ATOM 737 C CA . ALA A 1 97 ? 2.423 8.794 5.474 1.00 86.38 97 ALA A CA 1
ATOM 738 C C . ALA A 1 97 ? 1.281 8.311 4.562 1.00 86.38 97 ALA A C 1
ATOM 740 O O . ALA A 1 97 ? 0.888 7.142 4.621 1.00 86.38 97 ALA A O 1
ATOM 741 N N . ILE A 1 98 ? 0.753 9.192 3.706 1.00 90.62 98 ILE A N 1
ATOM 742 C CA . ILE A 1 98 ? -0.254 8.830 2.699 1.00 90.62 98 ILE A CA 1
ATOM 743 C C . ILE A 1 98 ? 0.346 7.848 1.691 1.00 90.62 98 ILE A C 1
ATOM 745 O O . ILE A 1 98 ? -0.248 6.795 1.442 1.00 90.62 98 ILE A O 1
ATOM 749 N N . LEU A 1 99 ? 1.534 8.161 1.169 1.00 93.38 99 LEU A N 1
ATOM 750 C CA . LEU A 1 99 ? 2.248 7.318 0.219 1.00 93.38 99 LEU A CA 1
ATOM 751 C C . LEU A 1 99 ? 2.604 5.955 0.831 1.00 93.38 99 LEU A C 1
ATOM 753 O O . LEU A 1 99 ? 2.297 4.920 0.245 1.00 93.38 99 LEU A O 1
ATOM 757 N N . GLU A 1 100 ? 3.170 5.929 2.038 1.00 89.50 100 GLU A N 1
ATOM 758 C CA . GLU A 1 100 ? 3.485 4.688 2.750 1.00 89.50 100 GLU A CA 1
ATOM 759 C C . GLU A 1 100 ? 2.234 3.822 2.953 1.00 89.50 100 GLU A C 1
ATOM 761 O O . GLU A 1 100 ? 2.267 2.611 2.727 1.00 89.50 100 GLU A O 1
ATOM 766 N N . ASN A 1 101 ? 1.107 4.421 3.349 1.00 88.44 101 ASN A N 1
ATOM 767 C CA . ASN A 1 101 ? -0.144 3.688 3.532 1.00 88.44 101 ASN A CA 1
ATOM 768 C C . ASN A 1 101 ? -0.718 3.163 2.204 1.00 88.44 101 ASN A C 1
ATOM 770 O O . ASN A 1 101 ? -1.263 2.057 2.190 1.00 88.44 101 ASN A O 1
ATOM 774 N N . LEU A 1 102 ? -0.588 3.910 1.102 1.00 92.62 102 LEU A N 1
ATOM 775 C CA . LEU A 1 102 ? -0.953 3.439 -0.237 1.00 92.62 102 LEU A CA 1
ATOM 776 C C . LEU A 1 102 ? -0.125 2.201 -0.616 1.00 92.62 102 LEU A C 1
ATOM 778 O O . LEU A 1 102 ? -0.686 1.154 -0.943 1.00 92.62 102 LEU A O 1
ATOM 782 N N . LEU A 1 103 ? 1.200 2.299 -0.502 1.00 92.88 103 LEU A N 1
ATOM 783 C CA . LEU A 1 103 ? 2.144 1.250 -0.895 1.00 92.88 103 LEU A CA 1
ATOM 784 C C . LEU A 1 103 ? 2.003 -0.015 -0.039 1.00 92.88 103 LEU A C 1
ATOM 786 O O . LEU A 1 103 ? 1.975 -1.122 -0.571 1.00 92.88 103 LEU A O 1
ATOM 790 N N . ARG A 1 104 ? 1.794 0.123 1.277 1.00 87.44 104 ARG A N 1
ATOM 791 C CA . ARG A 1 104 ? 1.539 -1.020 2.177 1.00 87.44 104 ARG A CA 1
ATOM 792 C C . ARG A 1 104 ? 0.250 -1.777 1.849 1.00 87.44 104 ARG A C 1
ATOM 794 O O . ARG A 1 104 ? 0.130 -2.950 2.185 1.00 87.44 104 ARG A O 1
ATOM 801 N N . ARG A 1 105 ? -0.729 -1.127 1.215 1.00 88.69 105 ARG A N 1
ATOM 802 C CA . ARG A 1 105 ? -1.994 -1.758 0.794 1.00 88.69 105 ARG A CA 1
ATOM 803 C C . ARG A 1 105 ? -1.933 -2.321 -0.624 1.00 88.69 105 ARG A C 1
ATOM 805 O O . ARG A 1 105 ? -2.828 -3.077 -1.009 1.00 88.69 105 ARG A O 1
ATOM 812 N N . LEU A 1 106 ? -0.887 -1.996 -1.380 1.00 91.69 106 LEU A N 1
ATOM 813 C CA . LEU A 1 106 ? -0.731 -2.390 -2.773 1.00 91.69 106 LEU A CA 1
ATOM 814 C C . LEU A 1 106 ? -0.747 -3.918 -2.985 1.00 91.69 106 LEU A C 1
ATOM 816 O O . LEU A 1 106 ? -1.462 -4.350 -3.890 1.00 91.69 106 LEU A O 1
ATOM 820 N N . PRO A 1 107 ? -0.109 -4.768 -2.145 1.00 89.12 107 PRO A N 1
ATOM 821 C CA . PRO A 1 107 ? -0.221 -6.225 -2.289 1.00 89.12 107 PRO A CA 1
ATOM 822 C C . PRO A 1 107 ? -1.672 -6.730 -2.227 1.00 89.12 107 PRO A C 1
ATOM 824 O O . PRO A 1 107 ? -2.062 -7.632 -2.971 1.00 89.12 107 PRO A O 1
ATOM 827 N N . GLY A 1 108 ? -2.509 -6.098 -1.394 1.00 86.12 108 GLY A N 1
ATOM 828 C CA . GLY A 1 108 ? -3.941 -6.386 -1.316 1.00 86.12 108 GLY A CA 1
ATOM 829 C C . GLY A 1 108 ? -4.689 -6.023 -2.601 1.00 86.12 108 GLY A C 1
ATOM 830 O O . GLY A 1 108 ? -5.531 -6.798 -3.053 1.00 86.12 108 GLY A O 1
ATOM 831 N N . VAL A 1 109 ? -4.342 -4.893 -3.228 1.00 90.31 109 VAL A N 1
ATOM 832 C CA . VAL A 1 109 ? -4.883 -4.491 -4.540 1.00 90.31 109 VAL A CA 1
ATOM 833 C C . VAL A 1 109 ? -4.487 -5.504 -5.614 1.00 90.31 109 VAL A C 1
ATOM 835 O O . VAL A 1 109 ? -5.355 -6.003 -6.328 1.00 90.31 109 VAL A O 1
ATOM 838 N N . VAL A 1 110 ? -3.204 -5.879 -5.687 1.00 91.12 110 VAL A N 1
ATOM 839 C CA . VAL A 1 110 ? -2.700 -6.876 -6.649 1.00 91.12 110 VAL A CA 1
ATOM 840 C C . VAL A 1 110 ? -3.405 -8.223 -6.477 1.00 91.12 110 VAL A C 1
ATOM 842 O O . VAL A 1 110 ? -3.771 -8.859 -7.467 1.00 91.12 110 VAL A O 1
ATOM 845 N N . ARG A 1 111 ? -3.653 -8.658 -5.235 1.00 87.12 111 ARG A N 1
ATOM 846 C CA . ARG A 1 111 ? -4.433 -9.872 -4.957 1.00 87.12 111 ARG A CA 1
ATOM 847 C C . ARG A 1 111 ? -5.872 -9.736 -5.448 1.00 87.12 111 ARG A C 1
ATOM 849 O O . ARG A 1 111 ? -6.373 -10.653 -6.095 1.00 87.12 111 ARG A O 1
ATOM 856 N N . GLN A 1 112 ? -6.518 -8.602 -5.187 1.00 87.00 112 GLN A N 1
ATOM 857 C CA . GLN A 1 112 ? -7.906 -8.380 -5.585 1.00 87.00 112 GLN A CA 1
ATOM 858 C C . GLN A 1 112 ? -8.083 -8.343 -7.106 1.00 87.00 112 GLN A C 1
ATOM 860 O O . GLN A 1 112 ? -9.074 -8.857 -7.614 1.00 87.00 112 GLN A O 1
ATOM 865 N N . LEU A 1 113 ? -7.103 -7.819 -7.847 1.00 90.19 113 LEU A N 1
ATOM 866 C CA . LEU A 1 113 ? -7.101 -7.815 -9.315 1.00 90.19 113 LEU A CA 1
ATOM 867 C C . LEU A 1 113 ? -7.162 -9.230 -9.933 1.00 90.19 113 LEU A C 1
ATOM 869 O O . LEU A 1 113 ? -7.604 -9.393 -11.076 1.00 90.19 113 LEU A O 1
ATOM 873 N N . ARG A 1 114 ? -6.777 -10.267 -9.175 1.00 87.62 114 ARG A N 1
ATOM 874 C CA . ARG A 1 114 ? -6.883 -11.673 -9.594 1.00 87.62 114 ARG A CA 1
ATOM 875 C C . ARG A 1 114 ? -8.312 -12.214 -9.493 1.00 87.62 114 ARG A C 1
ATOM 877 O O . ARG A 1 114 ? -8.641 -13.156 -10.207 1.00 87.62 114 ARG A O 1
ATOM 884 N N . VAL A 1 115 ? -9.155 -11.631 -8.639 1.00 85.25 115 VAL A N 1
ATOM 885 C CA . VAL A 1 115 ? -10.548 -12.050 -8.444 1.00 85.25 115 VAL A CA 1
ATOM 886 C C . VAL A 1 115 ? -11.431 -11.290 -9.423 1.00 85.25 115 VAL A C 1
ATOM 888 O O . VAL A 1 115 ? -11.576 -10.069 -9.352 1.00 85.25 115 VAL A O 1
ATOM 891 N N . ARG A 1 116 ? -12.017 -12.015 -10.374 1.00 88.81 116 ARG A N 1
ATOM 892 C CA . ARG A 1 116 ? -12.816 -11.438 -11.454 1.00 88.81 116 ARG A CA 1
ATOM 893 C C . ARG A 1 116 ? -14.218 -12.023 -11.471 1.00 88.81 116 ARG A C 1
ATOM 895 O O . ARG A 1 116 ? -14.438 -13.134 -11.015 1.00 88.81 116 ARG A O 1
ATOM 902 N N . HIS A 1 117 ? -15.154 -11.238 -11.997 1.00 85.19 117 HIS A N 1
ATOM 903 C CA . HIS A 1 117 ? -16.510 -11.705 -12.260 1.00 85.19 117 HIS A CA 1
ATOM 904 C C . HIS A 1 117 ? -16.482 -12.860 -13.269 1.00 85.19 117 HIS A C 1
ATOM 906 O O . HIS A 1 117 ? -15.788 -12.758 -14.288 1.00 85.19 117 HIS A O 1
ATOM 912 N N . ASP A 1 118 ? -17.246 -13.911 -12.979 1.00 85.00 118 ASP A N 1
ATOM 913 C CA . ASP A 1 118 ? -17.347 -15.151 -13.750 1.00 85.00 118 ASP A CA 1
ATOM 914 C C . ASP A 1 118 ? -15.987 -15.822 -14.026 1.00 85.00 118 ASP A C 1
ATOM 916 O O . ASP A 1 118 ? -15.028 -15.694 -13.269 1.00 85.00 118 ASP A O 1
ATOM 920 N N . ALA A 1 119 ? -15.884 -16.555 -15.136 1.00 86.44 119 ALA A N 1
ATOM 921 C CA . ALA A 1 119 ? -14.679 -17.257 -15.569 1.00 86.44 119 ALA A CA 1
ATOM 922 C C . ALA A 1 119 ? -13.675 -16.348 -16.309 1.00 86.44 119 ALA A C 1
ATOM 924 O O . ALA A 1 119 ? -12.946 -16.799 -17.197 1.00 86.44 119 ALA A O 1
ATOM 925 N N . ARG A 1 120 ? -13.647 -15.043 -16.007 1.00 89.50 120 ARG A N 1
ATOM 926 C CA . ARG A 1 120 ? -12.745 -14.110 -16.697 1.00 89.50 120 ARG A CA 1
ATOM 927 C C . ARG A 1 120 ? -11.292 -14.327 -16.254 1.00 89.50 120 ARG A C 1
ATOM 929 O O . ARG A 1 120 ? -11.043 -14.520 -15.065 1.00 89.50 120 ARG A O 1
ATOM 936 N N . PRO A 1 121 ? -10.314 -14.210 -17.171 1.00 90.31 121 PRO A N 1
ATOM 937 C CA . PRO A 1 121 ? -8.904 -14.305 -16.809 1.00 90.31 121 PRO A CA 1
ATOM 938 C C . PRO A 1 121 ? -8.495 -13.255 -15.758 1.00 90.31 121 PRO A C 1
ATOM 940 O O . PRO A 1 121 ? -8.934 -12.103 -15.859 1.00 90.31 121 PRO A O 1
ATOM 943 N N . PRO A 1 122 ? -7.637 -13.611 -14.783 1.00 90.12 122 PRO A N 1
ATOM 944 C CA . PRO A 1 122 ? -7.156 -12.680 -13.765 1.00 90.12 122 PRO A CA 1
ATOM 945 C C . PRO A 1 122 ? -6.302 -11.572 -14.385 1.00 90.12 122 PRO A C 1
ATOM 947 O O . PRO A 1 122 ? -5.505 -11.834 -15.290 1.00 90.12 122 PRO A O 1
ATOM 950 N N . PHE A 1 123 ? -6.395 -10.353 -13.849 1.00 91.69 123 PHE A N 1
ATOM 951 C CA . PHE A 1 123 ? -5.376 -9.343 -14.119 1.00 91.69 123 PHE A CA 1
ATOM 952 C C . PHE A 1 123 ? -4.111 -9.726 -13.344 1.00 91.69 123 PHE A C 1
ATOM 954 O O . PHE A 1 123 ? -4.140 -9.866 -12.120 1.00 91.69 123 PHE A O 1
ATOM 961 N N . ARG A 1 124 ? -3.010 -9.964 -14.061 1.00 89.88 124 ARG A N 1
ATOM 962 C CA . ARG A 1 124 ? -1.725 -10.346 -13.468 1.00 89.88 124 ARG A CA 1
ATOM 963 C C . ARG A 1 124 ? -0.764 -9.176 -13.579 1.00 89.88 124 ARG A C 1
ATOM 965 O O . ARG A 1 124 ? -0.500 -8.752 -14.693 1.00 89.88 124 ARG A O 1
ATOM 972 N N . VAL A 1 125 ? -0.239 -8.736 -12.442 1.00 93.38 125 VAL A N 1
ATOM 973 C CA . VAL A 1 125 ? 0.976 -7.920 -12.370 1.00 93.38 125 VAL A CA 1
ATOM 974 C C . VAL A 1 125 ? 2.147 -8.895 -12.446 1.00 93.38 125 VAL A C 1
ATOM 976 O O . VAL A 1 125 ? 2.304 -9.718 -11.540 1.00 93.38 125 VAL A O 1
ATOM 979 N N . ARG A 1 126 ? 2.860 -8.913 -13.574 1.00 91.56 126 ARG A N 1
ATOM 980 C CA . ARG A 1 126 ? 3.864 -9.938 -13.905 1.00 91.56 126 ARG A CA 1
ATOM 981 C C . ARG A 1 126 ? 5.284 -9.494 -13.616 1.00 91.56 126 ARG A C 1
ATOM 983 O O . ARG A 1 126 ? 6.133 -10.344 -13.368 1.00 91.56 126 ARG A O 1
ATOM 990 N N . ASP A 1 127 ? 5.524 -8.198 -13.690 1.00 90.25 127 ASP A N 1
ATOM 991 C CA . ASP A 1 127 ? 6.840 -7.614 -13.533 1.00 90.25 127 ASP A CA 1
ATOM 992 C C . ASP A 1 127 ? 6.755 -6.209 -12.922 1.00 90.25 127 ASP A C 1
ATOM 994 O O . ASP A 1 127 ? 5.700 -5.718 -12.508 1.00 90.25 127 ASP A O 1
ATOM 998 N N . GLU A 1 128 ? 7.918 -5.579 -12.838 1.00 90.12 128 GLU A N 1
ATOM 999 C CA . GLU A 1 128 ? 8.112 -4.234 -12.315 1.00 90.12 128 GLU A CA 1
ATOM 1000 C C . GLU A 1 128 ? 7.374 -3.157 -13.122 1.00 90.12 128 GLU A C 1
ATOM 1002 O O . GLU A 1 128 ? 6.913 -2.181 -12.537 1.00 90.12 128 GLU A O 1
ATOM 1007 N N . ARG A 1 129 ? 7.202 -3.336 -14.439 1.00 90.00 129 ARG A N 1
ATOM 1008 C CA . ARG A 1 129 ? 6.534 -2.350 -15.301 1.00 90.00 129 ARG A CA 1
ATOM 1009 C C . ARG A 1 129 ? 5.024 -2.387 -15.127 1.00 90.00 129 ARG A C 1
ATOM 1011 O O . ARG A 1 129 ? 4.403 -1.335 -15.007 1.00 90.00 129 ARG A O 1
ATOM 1018 N N . ASP A 1 130 ? 4.443 -3.582 -15.028 1.00 94.00 130 ASP A N 1
ATOM 1019 C CA . ASP A 1 130 ? 3.025 -3.727 -14.674 1.00 94.00 130 ASP A CA 1
ATOM 1020 C C . ASP A 1 130 ? 2.732 -3.072 -13.310 1.00 94.00 130 ASP A C 1
ATOM 1022 O O . ASP A 1 130 ? 1.673 -2.474 -13.096 1.00 94.00 130 ASP A O 1
ATOM 1026 N N . LEU A 1 131 ? 3.675 -3.193 -12.368 1.00 92.94 131 LEU A N 1
ATOM 1027 C CA . LEU A 1 131 ? 3.564 -2.600 -11.040 1.00 92.94 131 LEU A CA 1
ATOM 1028 C C . LEU A 1 131 ? 3.683 -1.070 -11.087 1.00 92.94 131 LEU A C 1
ATOM 1030 O O . LEU A 1 131 ? 2.896 -0.384 -10.435 1.00 92.94 131 LEU A O 1
ATOM 1034 N N . GLU A 1 132 ? 4.618 -0.535 -11.874 1.00 93.12 132 GLU A N 1
ATOM 1035 C CA . GLU A 1 132 ? 4.746 0.903 -12.143 1.00 93.12 132 GLU A CA 1
ATOM 1036 C C . GLU A 1 132 ? 3.475 1.484 -12.757 1.00 93.12 132 GLU A C 1
ATOM 1038 O O . GLU A 1 132 ? 2.987 2.511 -12.289 1.00 93.12 132 GLU A O 1
ATOM 1043 N N . ASP A 1 133 ? 2.900 0.814 -13.756 1.00 93.12 133 ASP A N 1
ATOM 1044 C CA . ASP A 1 133 ? 1.657 1.240 -14.395 1.00 93.12 133 ASP A CA 1
ATOM 1045 C C . ASP A 1 133 ? 0.490 1.272 -13.399 1.00 93.12 133 ASP A C 1
ATOM 1047 O O . ASP A 1 133 ? -0.293 2.229 -13.384 1.00 93.12 133 ASP A O 1
ATOM 1051 N N . LEU A 1 134 ? 0.394 0.258 -12.531 1.00 95.19 134 LEU A N 1
ATOM 1052 C CA . LEU A 1 134 ? -0.618 0.207 -11.479 1.00 95.19 134 LEU A CA 1
ATOM 1053 C C . LEU A 1 134 ? -0.436 1.343 -10.467 1.00 95.19 134 LEU A C 1
ATOM 1055 O O . LEU A 1 134 ? -1.401 2.035 -10.147 1.00 95.19 134 LEU A O 1
ATOM 1059 N N . VAL A 1 135 ? 0.781 1.558 -9.962 1.00 95.00 135 VAL A N 1
ATOM 1060 C CA . VAL A 1 135 ? 1.045 2.627 -8.987 1.00 95.00 135 VAL A CA 1
ATOM 1061 C C . VAL A 1 135 ? 0.821 3.999 -9.611 1.00 95.00 135 VAL A C 1
ATOM 1063 O O . VAL A 1 135 ? 0.157 4.832 -8.994 1.00 95.00 135 VAL A O 1
ATOM 1066 N N . ARG A 1 136 ? 1.253 4.214 -10.860 1.00 93.81 136 ARG A N 1
ATOM 1067 C CA . ARG A 1 136 ? 0.982 5.445 -11.616 1.00 93.81 136 ARG A CA 1
ATOM 1068 C C . ARG A 1 136 ? -0.510 5.760 -11.679 1.00 93.81 136 ARG A C 1
ATOM 1070 O O . ARG A 1 136 ? -0.883 6.921 -11.571 1.00 93.81 136 ARG A O 1
ATOM 1077 N N . ALA A 1 137 ? -1.362 4.747 -11.834 1.00 94.69 137 ALA A N 1
ATOM 1078 C CA . ALA A 1 137 ? -2.812 4.931 -11.857 1.00 94.69 137 ALA A CA 1
ATOM 1079 C C . ALA A 1 137 ? -3.415 5.257 -10.475 1.00 94.69 137 ALA A C 1
ATOM 1081 O O . ALA A 1 137 ? -4.497 5.837 -10.405 1.00 94.69 137 ALA A O 1
ATOM 1082 N N . LEU A 1 138 ? -2.737 4.892 -9.382 1.00 95.38 138 LEU A N 1
ATOM 1083 C CA . LEU A 1 138 ? -3.220 5.081 -8.011 1.00 95.38 138 LEU A CA 1
ATOM 1084 C C . LEU A 1 138 ? -2.732 6.380 -7.358 1.00 95.38 138 LEU A C 1
ATOM 1086 O O . LEU A 1 138 ? -3.448 6.932 -6.525 1.00 95.38 138 LEU A O 1
ATOM 1090 N N . LEU A 1 139 ? -1.545 6.882 -7.715 1.00 93.31 139 LEU A N 1
ATOM 1091 C CA . LEU A 1 139 ? -0.987 8.113 -7.135 1.00 93.31 139 LEU A CA 1
ATOM 1092 C C . LEU A 1 139 ? -1.916 9.342 -7.273 1.00 93.31 139 LEU A C 1
ATOM 1094 O O . LEU A 1 139 ? -2.084 10.044 -6.272 1.00 93.31 139 LEU A O 1
ATOM 1098 N N . PRO A 1 140 ? -2.606 9.575 -8.412 1.00 92.12 140 PRO A N 1
ATOM 1099 C CA . PRO A 1 140 ? -3.521 10.710 -8.570 1.00 92.12 140 PRO A CA 1
ATOM 1100 C C . PRO A 1 140 ? -4.740 10.698 -7.637 1.00 92.12 140 PRO A C 1
ATOM 1102 O O . PRO A 1 140 ? -5.455 11.688 -7.543 1.00 92.12 140 PRO A O 1
ATOM 1105 N N . LEU A 1 141 ? -5.003 9.593 -6.927 1.00 90.38 141 LEU A N 1
ATOM 1106 C CA . LEU A 1 141 ? -6.036 9.560 -5.884 1.00 90.38 141 LEU A CA 1
ATOM 1107 C C . LEU A 1 141 ? -5.651 10.395 -4.650 1.00 90.38 141 LEU A C 1
ATOM 1109 O O . LEU A 1 141 ? -6.504 10.668 -3.800 1.00 90.38 141 LEU A O 1
ATOM 1113 N N . HIS A 1 142 ? -4.370 10.745 -4.518 1.00 89.75 142 HIS A N 1
ATOM 1114 C CA . HIS A 1 142 ? -3.801 11.367 -3.327 1.00 89.75 142 HIS A CA 1
ATOM 1115 C C . HIS A 1 142 ? -2.880 12.559 -3.606 1.00 89.75 142 HIS A C 1
ATOM 1117 O O . HIS A 1 142 ? -2.718 13.381 -2.706 1.00 89.75 142 HIS A O 1
ATOM 1123 N N . PHE A 1 143 ? -2.298 12.649 -4.804 1.00 89.06 143 PHE A N 1
ATOM 1124 C CA . PHE A 1 143 ? -1.318 13.670 -5.174 1.00 89.06 143 PHE A CA 1
ATOM 1125 C C . PHE A 1 143 ? -1.719 14.340 -6.489 1.00 89.06 143 PHE A C 1
ATOM 1127 O O . PHE A 1 143 ? -1.994 13.651 -7.471 1.00 89.06 143 PHE A O 1
ATOM 1134 N N . ASP A 1 144 ? -1.732 15.673 -6.507 1.00 85.12 144 ASP A N 1
ATOM 1135 C CA . ASP A 1 144 ? -2.217 16.454 -7.652 1.00 85.12 144 ASP A CA 1
ATOM 1136 C C . ASP A 1 144 ? -1.164 16.597 -8.771 1.00 85.12 144 ASP A C 1
ATOM 1138 O O . ASP A 1 144 ? -1.521 16.705 -9.944 1.00 85.12 144 ASP A O 1
ATOM 1142 N N . ASP A 1 145 ? 0.133 16.575 -8.432 1.00 86.62 145 ASP A N 1
ATOM 1143 C CA . ASP A 1 145 ? 1.252 16.750 -9.372 1.00 86.62 145 ASP A CA 1
ATOM 1144 C C . ASP A 1 145 ? 2.253 15.590 -9.255 1.00 86.62 145 ASP A C 1
ATOM 1146 O O . ASP A 1 145 ? 3.223 15.626 -8.494 1.00 86.62 145 ASP A O 1
ATOM 1150 N N . VAL A 1 146 ? 1.971 14.534 -10.022 1.00 89.69 146 VAL A N 1
ATOM 1151 C CA . VAL A 1 146 ? 2.805 13.335 -10.149 1.00 89.69 146 VAL A CA 1
ATOM 1152 C C . VAL A 1 146 ? 3.530 13.390 -11.488 1.00 89.69 146 VAL A C 1
ATOM 1154 O O . VAL A 1 146 ? 2.915 13.228 -12.545 1.00 89.69 146 VAL A O 1
ATOM 1157 N N . ARG A 1 147 ? 4.848 13.582 -11.463 1.00 90.25 147 ARG A N 1
ATOM 1158 C CA . ARG A 1 147 ? 5.669 13.691 -12.673 1.00 90.25 147 ARG A CA 1
ATOM 1159 C C . ARG A 1 147 ? 6.464 12.403 -12.880 1.00 90.25 147 ARG A C 1
ATOM 1161 O O . ARG A 1 147 ? 7.269 12.059 -12.017 1.00 90.25 147 ARG A O 1
ATOM 1168 N N . PRO A 1 148 ? 6.269 11.678 -13.993 1.00 87.06 148 PRO A N 1
ATOM 1169 C CA . PRO A 1 148 ? 7.132 10.553 -14.321 1.00 87.06 148 PRO A CA 1
ATOM 1170 C C . PRO A 1 148 ? 8.523 11.066 -14.711 1.00 87.06 148 PRO A C 1
ATOM 1172 O O . PRO A 1 148 ? 8.653 11.946 -15.564 1.00 87.06 148 PRO A O 1
ATOM 1175 N N . GLU A 1 149 ? 9.558 10.496 -14.107 1.00 83.00 149 GLU A N 1
ATOM 1176 C CA . GLU A 1 149 ? 10.955 10.767 -14.420 1.00 83.00 149 GLU A CA 1
ATOM 1177 C C . GLU A 1 149 ? 11.586 9.526 -15.048 1.00 83.00 149 GLU A C 1
ATOM 1179 O O . GLU A 1 149 ? 11.557 8.430 -14.494 1.00 83.00 149 GLU A O 1
ATOM 1184 N N . CYS A 1 150 ? 12.153 9.703 -16.234 1.00 82.75 150 CYS A N 1
ATOM 1185 C CA . CYS A 1 150 ? 12.793 8.639 -16.988 1.00 82.75 150 CYS A CA 1
ATOM 1186 C C . CYS A 1 150 ? 14.309 8.731 -16.821 1.00 82.75 150 CYS A C 1
ATOM 1188 O O . CYS A 1 150 ? 14.915 9.703 -17.273 1.00 82.75 150 CYS A O 1
ATOM 1190 N N . ARG A 1 151 ? 14.936 7.699 -16.250 1.00 81.19 151 ARG A N 1
ATOM 1191 C CA . ARG A 1 151 ? 16.400 7.618 -16.116 1.00 81.19 151 ARG A CA 1
ATOM 1192 C C . ARG A 1 151 ? 16.932 6.239 -16.482 1.00 81.19 151 ARG A C 1
ATOM 1194 O O . ARG A 1 151 ? 16.225 5.247 -16.361 1.00 81.19 151 ARG A O 1
ATOM 1201 N N . THR A 1 152 ? 18.187 6.159 -16.908 1.00 82.88 152 THR A N 1
ATOM 1202 C CA . THR A 1 152 ? 18.851 4.880 -17.214 1.00 82.88 152 THR A CA 1
ATOM 1203 C C . THR A 1 152 ? 19.954 4.632 -16.181 1.00 82.88 152 THR A C 1
ATOM 1205 O O . THR A 1 152 ? 21.048 5.176 -16.338 1.00 82.88 152 THR A O 1
ATOM 1208 N N . PRO A 1 153 ? 19.676 3.884 -15.098 1.00 80.06 153 PRO A N 1
ATOM 1209 C CA . PRO A 1 153 ? 20.679 3.560 -14.088 1.00 80.06 153 PRO A CA 1
ATOM 1210 C C . PRO A 1 153 ? 21.676 2.514 -14.596 1.00 80.06 153 PRO A C 1
ATOM 1212 O O . PRO A 1 153 ? 21.402 1.782 -15.548 1.00 80.06 153 PRO A O 1
ATOM 1215 N N . SER A 1 154 ? 22.826 2.409 -13.931 1.00 80.69 154 SER A N 1
ATOM 1216 C CA . SER A 1 154 ? 23.939 1.548 -14.349 1.00 80.69 154 SER A CA 1
ATOM 1217 C C . SER A 1 154 ? 23.586 0.055 -14.349 1.00 80.69 154 SER A C 1
ATOM 1219 O O . SER A 1 154 ? 24.115 -0.719 -15.146 1.00 80.69 154 SER A O 1
ATOM 1221 N N . TYR A 1 155 ? 22.652 -0.343 -13.483 1.00 75.62 155 TYR A N 1
ATOM 1222 C CA . TYR A 1 155 ? 22.170 -1.717 -13.363 1.00 75.62 155 TYR A CA 1
ATOM 1223 C C . TYR A 1 155 ? 21.050 -2.078 -14.352 1.00 75.62 155 TYR A C 1
ATOM 1225 O O . TYR A 1 155 ? 20.657 -3.244 -14.402 1.00 75.62 155 TYR A O 1
ATOM 1233 N N . ALA A 1 156 ? 20.502 -1.121 -15.113 1.00 74.31 156 ALA A N 1
ATOM 1234 C CA . ALA A 1 156 ? 19.389 -1.367 -16.028 1.00 74.31 156 ALA A CA 1
ATOM 1235 C C . ALA A 1 156 ? 19.827 -1.292 -17.494 1.00 74.31 156 ALA A C 1
ATOM 1237 O O . ALA A 1 156 ? 20.495 -0.358 -17.925 1.00 74.31 156 ALA A O 1
ATOM 1238 N N . ALA A 1 157 ? 19.360 -2.248 -18.299 1.00 71.50 157 ALA A N 1
ATOM 1239 C CA . ALA A 1 157 ? 19.581 -2.254 -19.748 1.00 71.50 157 ALA A CA 1
ATOM 1240 C C . ALA A 1 157 ? 18.738 -1.203 -20.508 1.00 71.50 157 ALA A C 1
ATOM 1242 O O . ALA A 1 157 ? 18.846 -1.086 -21.726 1.00 71.50 157 ALA A O 1
ATOM 1243 N N . GLY A 1 158 ? 17.877 -0.454 -19.814 1.00 73.69 158 GLY A N 1
ATOM 1244 C CA . GLY A 1 158 ? 16.986 0.536 -20.405 1.00 73.69 158 GLY A CA 1
ATOM 1245 C C . GLY A 1 158 ? 16.439 1.511 -19.368 1.00 73.69 158 GLY A C 1
ATOM 1246 O O . GLY A 1 158 ? 16.772 1.442 -18.186 1.00 73.69 158 GLY A O 1
ATOM 1247 N N . THR A 1 159 ? 15.591 2.425 -19.828 1.00 76.12 159 THR A N 1
ATOM 1248 C CA . THR A 1 159 ? 15.011 3.473 -18.988 1.00 76.12 159 THR A CA 1
ATOM 1249 C C . THR A 1 159 ? 14.073 2.887 -17.936 1.00 76.12 159 THR A C 1
ATOM 1251 O O . THR A 1 159 ? 13.206 2.062 -18.245 1.00 76.12 159 THR A O 1
ATOM 1254 N N . ARG A 1 160 ? 14.270 3.335 -16.701 1.00 80.38 160 ARG A N 1
ATOM 1255 C CA . ARG A 1 160 ? 13.434 3.120 -15.525 1.00 80.38 160 ARG A CA 1
ATOM 1256 C C . ARG A 1 160 ? 12.589 4.369 -15.298 1.00 80.38 160 ARG A C 1
ATOM 1258 O O . ARG A 1 160 ? 13.056 5.479 -15.572 1.00 80.38 160 ARG A O 1
ATOM 1265 N N . THR A 1 161 ? 11.367 4.175 -14.819 1.00 81.69 161 THR A N 1
ATOM 1266 C CA . THR A 1 161 ? 10.460 5.271 -14.487 1.00 81.69 161 THR A CA 1
ATOM 1267 C C . THR A 1 161 ? 10.344 5.394 -12.977 1.00 81.69 161 THR A C 1
ATOM 1269 O O . THR A 1 161 ? 9.837 4.495 -12.311 1.00 81.69 161 THR A O 1
ATOM 1272 N N . ASP A 1 162 ? 10.798 6.529 -12.465 1.00 87.88 162 ASP A N 1
ATOM 1273 C CA . ASP A 1 162 ? 10.563 6.967 -11.096 1.00 87.88 162 ASP A CA 1
ATOM 1274 C C . ASP A 1 162 ? 9.413 7.998 -11.093 1.00 87.88 162 ASP A C 1
ATOM 1276 O O . ASP A 1 162 ? 9.050 8.554 -12.135 1.00 87.88 162 ASP A O 1
ATOM 1280 N N . PHE A 1 163 ? 8.795 8.243 -9.937 1.00 92.12 163 PHE A N 1
ATOM 1281 C CA . PHE A 1 163 ? 7.694 9.202 -9.797 1.00 92.12 163 PHE A CA 1
ATOM 1282 C C . PHE A 1 163 ? 8.084 10.328 -8.846 1.00 92.12 163 PHE A C 1
ATOM 1284 O O . PHE A 1 163 ? 8.343 10.089 -7.668 1.00 92.12 163 PHE A O 1
ATOM 1291 N N . LEU A 1 164 ? 8.074 11.561 -9.342 1.00 91.25 164 LEU A N 1
ATOM 1292 C CA . LEU A 1 164 ? 8.278 12.761 -8.540 1.00 91.25 164 LEU A CA 1
ATOM 1293 C C . LEU A 1 164 ? 6.930 13.333 -8.106 1.00 91.25 164 LEU A C 1
ATOM 1295 O O . LEU A 1 164 ? 6.125 13.745 -8.942 1.00 91.25 164 LEU A O 1
ATOM 1299 N N . LEU A 1 165 ? 6.708 13.391 -6.797 1.00 91.00 165 LEU A N 1
ATOM 1300 C CA . LEU A 1 165 ? 5.629 14.150 -6.169 1.00 91.00 165 LEU A CA 1
ATOM 1301 C C . LEU A 1 165 ? 6.192 15.544 -5.880 1.00 91.00 165 LEU A C 1
ATOM 1303 O O . LEU A 1 165 ? 6.813 15.787 -4.840 1.00 91.00 165 LEU A O 1
ATOM 1307 N N . ALA A 1 166 ? 6.131 16.406 -6.898 1.00 82.12 166 ALA A N 1
ATOM 1308 C CA . ALA A 1 166 ? 6.942 17.621 -6.954 1.00 82.12 166 ALA A CA 1
ATOM 1309 C C . ALA A 1 166 ? 6.607 18.641 -5.845 1.00 82.12 166 ALA A C 1
ATOM 1311 O O . ALA A 1 166 ? 7.547 19.129 -5.216 1.00 82.12 166 ALA A O 1
ATOM 1312 N N . PRO A 1 167 ? 5.329 18.953 -5.542 1.00 82.56 167 PRO A N 1
ATOM 1313 C CA . PRO A 1 167 ? 4.978 19.833 -4.422 1.00 82.56 167 PRO A CA 1
ATOM 1314 C C . PRO A 1 167 ? 5.437 19.298 -3.061 1.00 82.56 167 PRO A C 1
ATOM 1316 O O . PRO A 1 167 ? 5.751 20.069 -2.154 1.00 82.56 167 PRO A O 1
ATOM 1319 N N . GLU A 1 168 ? 5.478 17.975 -2.918 1.00 87.75 168 GLU A N 1
ATOM 1320 C CA . GLU A 1 168 ? 5.819 17.284 -1.681 1.00 87.75 168 GLU A CA 1
ATOM 1321 C C . GLU A 1 168 ? 7.329 17.041 -1.530 1.00 87.75 168 GLU A C 1
ATOM 1323 O O . GLU A 1 168 ? 7.769 16.651 -0.450 1.00 87.75 168 GLU A O 1
ATOM 1328 N N . ASN A 1 169 ? 8.129 17.311 -2.572 1.00 88.88 169 ASN A N 1
ATOM 1329 C CA . ASN A 1 169 ? 9.572 17.043 -2.632 1.00 88.88 169 ASN A CA 1
ATOM 1330 C C . ASN A 1 169 ? 9.914 15.560 -2.368 1.00 88.88 169 ASN A C 1
ATOM 1332 O O . ASN A 1 169 ? 10.923 15.248 -1.723 1.00 88.88 169 ASN A O 1
ATOM 1336 N N . ILE A 1 170 ? 9.062 14.646 -2.853 1.00 91.88 170 ILE A N 1
ATOM 1337 C CA . ILE A 1 170 ? 9.217 13.194 -2.686 1.00 91.88 170 ILE A CA 1
ATOM 1338 C C . ILE A 1 170 ? 9.513 12.543 -4.036 1.00 91.88 170 ILE A C 1
ATOM 1340 O O . ILE A 1 170 ? 8.761 12.721 -4.992 1.00 91.88 170 ILE A O 1
ATOM 1344 N N . ALA A 1 171 ? 10.553 11.716 -4.084 1.00 92.44 171 ALA A N 1
ATOM 1345 C CA . ALA A 1 171 ? 10.771 10.761 -5.162 1.00 92.44 171 ALA A CA 1
ATOM 1346 C C . ALA A 1 171 ? 10.309 9.365 -4.727 1.00 92.44 171 ALA A C 1
ATOM 1348 O O . ALA A 1 171 ? 10.611 8.915 -3.621 1.00 92.44 171 ALA A O 1
ATOM 1349 N N . LEU A 1 172 ? 9.591 8.667 -5.602 1.00 94.25 172 LEU A N 1
ATOM 1350 C CA . LEU A 1 172 ? 9.186 7.277 -5.436 1.00 94.25 172 LEU A CA 1
ATOM 1351 C C . LEU A 1 172 ? 9.844 6.427 -6.521 1.00 94.25 172 LEU A C 1
ATOM 1353 O O . LEU A 1 172 ? 9.572 6.620 -7.704 1.00 94.25 172 LEU A O 1
ATOM 1357 N N . THR A 1 173 ? 10.625 5.432 -6.107 1.00 92.62 173 THR A N 1
ATOM 1358 C CA . THR A 1 173 ? 11.123 4.381 -7.003 1.00 92.62 173 THR A CA 1
ATOM 1359 C C . THR A 1 173 ? 10.492 3.041 -6.639 1.00 92.62 173 THR A C 1
ATOM 1361 O O . THR A 1 173 ? 10.324 2.701 -5.462 1.00 92.62 173 THR A O 1
ATOM 1364 N N . ILE A 1 174 ? 10.109 2.286 -7.665 1.00 92.75 174 ILE A N 1
ATOM 1365 C CA . ILE A 1 174 ? 9.452 0.987 -7.535 1.00 92.75 174 ILE A CA 1
ATOM 1366 C C . ILE A 1 174 ? 10.418 -0.090 -7.991 1.00 92.75 174 ILE A C 1
ATOM 1368 O O . ILE A 1 174 ? 11.107 0.059 -9.003 1.00 92.75 174 ILE A O 1
ATOM 1372 N N . LYS A 1 175 ? 10.455 -1.178 -7.228 1.00 90.19 175 LYS A N 1
ATOM 1373 C CA . LYS A 1 175 ? 11.353 -2.298 -7.445 1.00 90.19 175 LYS A CA 1
ATOM 1374 C C . LYS A 1 175 ? 10.618 -3.615 -7.343 1.00 90.19 175 LYS A C 1
ATOM 1376 O O . LYS A 1 175 ? 9.821 -3.822 -6.429 1.00 90.19 175 LYS A O 1
ATOM 1381 N N . TRP A 1 176 ? 10.957 -4.534 -8.231 1.00 90.25 176 TRP A N 1
ATOM 1382 C CA . TRP A 1 176 ? 10.630 -5.943 -8.055 1.00 90.25 176 TRP A CA 1
ATOM 1383 C C . TRP A 1 176 ? 11.748 -6.651 -7.283 1.00 90.25 176 TRP A C 1
ATOM 1385 O O . TRP A 1 176 ? 12.932 -6.428 -7.555 1.00 90.25 176 TRP A O 1
ATOM 1395 N N . ALA A 1 177 ? 11.391 -7.500 -6.316 1.00 88.38 177 ALA A N 1
ATOM 1396 C CA . ALA A 1 177 ? 12.366 -8.248 -5.530 1.00 88.38 177 ALA A CA 1
ATOM 1397 C C . ALA A 1 177 ? 13.246 -9.131 -6.427 1.00 88.38 177 ALA A C 1
ATOM 1399 O O . ALA A 1 177 ? 12.763 -9.959 -7.199 1.00 88.38 177 ALA A O 1
ATOM 1400 N N . GLN A 1 178 ? 14.561 -8.937 -6.326 1.00 85.06 178 GLN A N 1
ATOM 1401 C CA . GLN A 1 178 ? 15.555 -9.632 -7.141 1.00 85.06 178 GLN A CA 1
ATOM 1402 C C . GLN A 1 178 ? 16.911 -9.701 -6.420 1.00 85.06 178 GLN A C 1
ATOM 1404 O O . GLN A 1 178 ? 17.185 -8.851 -5.570 1.00 85.06 178 GLN A O 1
ATOM 1409 N N . PRO A 1 179 ? 17.806 -10.646 -6.770 1.00 79.06 179 PRO A N 1
ATOM 1410 C CA . PRO A 1 179 ? 19.049 -10.884 -6.025 1.00 79.06 179 PRO A CA 1
ATOM 1411 C C . PRO A 1 179 ? 19.968 -9.663 -5.857 1.00 79.06 179 PRO A C 1
ATOM 1413 O O . PRO A 1 179 ? 20.635 -9.536 -4.836 1.00 79.06 179 PRO A O 1
ATOM 1416 N N . ARG A 1 180 ? 19.999 -8.748 -6.837 1.00 79.06 180 ARG A N 1
ATOM 1417 C CA . ARG A 1 180 ? 20.882 -7.563 -6.837 1.00 79.06 180 ARG A CA 1
ATOM 1418 C C . ARG A 1 180 ? 20.224 -6.290 -6.298 1.00 79.06 180 ARG A C 1
ATOM 1420 O O . ARG A 1 180 ? 20.748 -5.200 -6.498 1.00 79.06 180 ARG A O 1
ATOM 1427 N N . ILE A 1 181 ? 19.082 -6.398 -5.620 1.00 82.75 181 ILE A N 1
ATOM 1428 C CA . ILE A 1 181 ? 18.339 -5.226 -5.135 1.00 82.75 181 ILE A CA 1
ATOM 1429 C C . ILE A 1 181 ? 19.154 -4.359 -4.155 1.00 82.75 181 ILE A C 1
ATOM 1431 O O . ILE A 1 181 ? 19.042 -3.134 -4.181 1.00 82.75 181 ILE A O 1
ATOM 1435 N N . LEU A 1 182 ? 20.048 -4.975 -3.370 1.00 77.56 182 LEU A N 1
ATOM 1436 C CA . LEU A 1 182 ? 20.927 -4.296 -2.406 1.00 77.56 182 LEU A CA 1
ATOM 1437 C C . LEU A 1 182 ? 21.914 -3.316 -3.056 1.00 77.56 182 LEU A C 1
ATOM 1439 O O . LEU A 1 182 ? 22.354 -2.374 -2.405 1.00 77.56 182 LEU A O 1
ATOM 1443 N N . GLU A 1 183 ? 22.245 -3.514 -4.332 1.00 80.06 183 GLU A N 1
ATOM 1444 C CA . GLU A 1 183 ? 23.134 -2.627 -5.092 1.00 80.06 183 GLU A CA 1
ATOM 1445 C C . GLU A 1 183 ? 22.365 -1.465 -5.740 1.00 80.06 183 GLU A C 1
ATOM 1447 O O . GLU A 1 183 ? 22.929 -0.399 -5.967 1.00 80.06 183 GLU A O 1
ATOM 1452 N N . GLN A 1 184 ? 21.066 -1.645 -6.006 1.00 85.94 184 GLN A N 1
ATOM 1453 C CA . GLN A 1 184 ? 20.246 -0.651 -6.706 1.00 85.94 184 GLN A CA 1
ATOM 1454 C C . GLN A 1 184 ? 19.825 0.498 -5.791 1.00 85.94 184 GLN A C 1
ATOM 1456 O O . GLN A 1 184 ? 19.910 1.661 -6.179 1.00 85.94 184 GLN A O 1
ATOM 1461 N N . VAL A 1 185 ? 19.409 0.178 -4.560 1.00 83.12 185 VAL A N 1
ATOM 1462 C CA . VAL A 1 185 ? 18.894 1.168 -3.601 1.00 83.12 185 VAL A CA 1
ATOM 1463 C C . VAL A 1 185 ? 19.918 2.275 -3.283 1.00 83.12 185 VAL A C 1
ATOM 1465 O O . VAL A 1 185 ? 19.540 3.449 -3.320 1.00 83.12 185 VAL A O 1
ATOM 1468 N N . PRO A 1 186 ? 21.207 1.974 -3.012 1.00 83.06 186 PRO A N 1
ATOM 1469 C CA . PRO A 1 186 ? 22.224 3.009 -2.832 1.00 83.06 186 PRO A CA 1
ATOM 1470 C C . PRO A 1 186 ? 22.434 3.886 -4.073 1.00 83.06 186 PRO A C 1
ATOM 1472 O O . PRO A 1 186 ? 22.641 5.090 -3.934 1.00 83.06 186 PRO A O 1
ATOM 1475 N N . GLU A 1 187 ? 22.372 3.312 -5.279 1.00 85.56 187 GLU A N 1
ATOM 1476 C CA . GLU A 1 187 ? 22.511 4.072 -6.527 1.00 85.56 187 GLU A CA 1
ATOM 1477 C C . GLU A 1 187 ? 21.330 5.033 -6.734 1.00 85.56 187 GLU A C 1
ATOM 1479 O O . GLU A 1 187 ? 21.534 6.197 -7.090 1.00 85.56 187 GLU A O 1
ATOM 1484 N N . ASP A 1 188 ? 20.102 4.579 -6.466 1.00 86.50 188 ASP A N 1
ATOM 1485 C CA . ASP A 1 188 ? 18.898 5.418 -6.503 1.00 86.50 188 ASP A CA 1
ATOM 1486 C C . ASP A 1 188 ? 19.004 6.572 -5.486 1.00 86.50 188 ASP A C 1
ATOM 1488 O O . ASP A 1 188 ? 18.775 7.735 -5.824 1.00 86.50 188 ASP A O 1
ATOM 1492 N N . ALA A 1 189 ? 19.454 6.279 -4.260 1.00 84.25 189 ALA A N 1
ATOM 1493 C CA . ALA A 1 189 ? 19.688 7.290 -3.230 1.00 84.25 189 ALA A CA 1
ATOM 1494 C C . ALA A 1 189 ? 20.777 8.301 -3.626 1.00 84.25 189 ALA A C 1
ATOM 1496 O O . ALA A 1 189 ? 20.628 9.500 -3.386 1.00 84.25 189 ALA A O 1
ATOM 1497 N N . ALA A 1 190 ? 21.867 7.846 -4.250 1.00 84.38 190 ALA A N 1
ATOM 1498 C CA . ALA A 1 190 ? 22.945 8.714 -4.714 1.00 84.38 190 ALA A CA 1
ATOM 1499 C C . ALA A 1 190 ? 22.501 9.642 -5.856 1.00 84.38 190 ALA A C 1
ATOM 1501 O O . ALA A 1 190 ? 22.943 10.791 -5.911 1.00 84.38 190 ALA A O 1
ATOM 1502 N N . TYR A 1 191 ? 21.623 9.168 -6.745 1.00 85.25 191 TYR A N 1
ATOM 1503 C CA . TYR A 1 191 ? 21.026 9.991 -7.796 1.00 85.25 191 TYR A CA 1
ATOM 1504 C C . TYR A 1 191 ? 20.179 11.117 -7.205 1.00 85.25 191 TYR A C 1
ATOM 1506 O O . TYR A 1 191 ? 20.469 12.288 -7.450 1.00 85.25 191 TYR A O 1
ATOM 1514 N N . TYR A 1 192 ? 19.216 10.780 -6.344 1.00 85.25 192 TYR A N 1
ATOM 1515 C CA . TYR A 1 192 ? 18.318 11.774 -5.753 1.00 85.25 192 TYR A CA 1
ATOM 1516 C C . TYR A 1 192 ? 18.995 12.693 -4.736 1.00 85.25 192 TYR A C 1
ATOM 1518 O O . TYR A 1 192 ? 18.537 13.807 -4.523 1.00 85.25 192 TYR A O 1
ATOM 1526 N N . ARG A 1 193 ? 20.145 12.303 -4.173 1.00 81.56 193 ARG A N 1
ATOM 1527 C CA . ARG A 1 193 ? 20.985 13.211 -3.376 1.00 81.56 193 ARG A CA 1
ATOM 1528 C C . ARG A 1 193 ? 21.568 14.367 -4.189 1.00 81.56 193 ARG A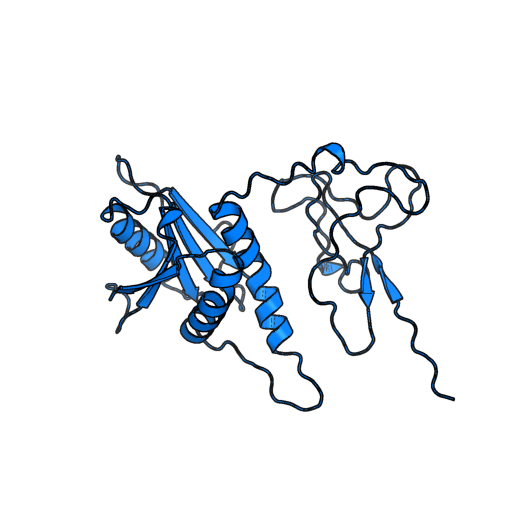 C 1
ATOM 1530 O O . ARG A 1 193 ? 21.829 15.429 -3.631 1.00 81.56 193 ARG A O 1
ATOM 1537 N N . ARG A 1 194 ? 21.808 14.171 -5.488 1.00 78.94 194 ARG A N 1
ATOM 1538 C CA . ARG A 1 194 ? 22.294 15.238 -6.379 1.00 78.94 194 ARG A CA 1
ATOM 1539 C C . ARG A 1 194 ? 21.171 16.189 -6.795 1.00 78.94 194 ARG A C 1
ATOM 1541 O O . ARG A 1 194 ? 21.459 17.334 -7.140 1.00 78.94 194 ARG A O 1
ATOM 1548 N N . GLU A 1 195 ? 19.925 15.733 -6.717 1.00 72.00 195 GLU A N 1
ATOM 1549 C CA . GLU A 1 195 ? 18.735 16.499 -7.065 1.00 72.00 195 GLU A CA 1
ATOM 1550 C C . GLU A 1 195 ? 18.262 17.336 -5.868 1.00 72.00 195 GLU A C 1
ATOM 1552 O O . GLU A 1 195 ? 17.681 16.830 -4.912 1.00 72.00 195 GLU A O 1
ATOM 1557 N N . ARG A 1 196 ? 18.520 18.649 -5.901 1.00 62.00 196 ARG A N 1
ATOM 1558 C CA . ARG A 1 196 ? 18.314 19.540 -4.739 1.00 62.00 196 ARG A CA 1
ATOM 1559 C C . ARG A 1 196 ? 16.849 19.801 -4.387 1.00 62.00 196 ARG A C 1
ATOM 1561 O O . ARG A 1 196 ? 16.584 20.437 -3.372 1.00 62.00 196 ARG A O 1
ATOM 1568 N N . THR A 1 197 ? 15.925 19.356 -5.229 1.00 72.50 197 THR A N 1
ATOM 1569 C CA . THR A 1 197 ? 14.481 19.482 -5.014 1.00 72.50 197 THR A CA 1
ATOM 1570 C C . THR A 1 197 ? 13.881 18.263 -4.312 1.00 72.50 197 THR A C 1
ATOM 1572 O O . THR A 1 197 ? 12.773 18.344 -3.800 1.00 72.50 197 THR A O 1
ATOM 1575 N N . CYS A 1 198 ? 14.602 17.141 -4.223 1.00 80.69 198 CYS A N 1
ATOM 1576 C CA . CYS A 1 198 ? 14.119 15.934 -3.560 1.00 80.69 198 CYS A CA 1
ATOM 1577 C C . CYS A 1 198 ? 14.590 15.893 -2.100 1.00 80.69 198 CYS A C 1
ATOM 1579 O O . CYS A 1 198 ? 15.784 15.808 -1.821 1.00 80.69 198 CYS A O 1
ATOM 1581 N N . HIS A 1 199 ? 13.652 15.915 -1.152 1.00 84.56 199 HIS A N 1
ATOM 1582 C CA . HIS A 1 199 ? 13.940 15.844 0.287 1.00 84.56 199 HIS A CA 1
ATOM 1583 C C . HIS A 1 199 ? 13.731 14.439 0.861 1.00 84.56 199 HIS A C 1
ATOM 1585 O O . HIS A 1 199 ? 14.325 14.091 1.882 1.00 84.56 199 HIS A O 1
ATOM 1591 N N . THR A 1 200 ? 12.909 13.615 0.211 1.00 89.00 200 THR A N 1
ATOM 1592 C CA . THR A 1 200 ? 12.625 12.249 0.657 1.00 89.00 200 THR A CA 1
ATOM 1593 C C . THR A 1 200 ? 12.599 11.303 -0.536 1.00 89.00 200 THR A C 1
ATOM 1595 O O . THR A 1 200 ? 11.872 11.534 -1.497 1.00 89.00 200 THR A O 1
ATOM 1598 N N . LEU A 1 201 ? 13.359 10.211 -0.456 1.00 90.50 201 LEU A N 1
ATOM 1599 C CA . LEU A 1 201 ? 13.290 9.100 -1.402 1.00 90.50 201 LEU A CA 1
ATOM 1600 C C . LEU A 1 201 ? 12.555 7.932 -0.743 1.00 90.50 201 LEU A C 1
ATOM 1602 O O . LEU A 1 201 ? 13.034 7.361 0.238 1.00 90.50 201 LEU A O 1
ATOM 1606 N N . VAL A 1 202 ? 11.417 7.549 -1.310 1.00 91.56 202 VAL A N 1
ATOM 1607 C CA . VAL A 1 202 ? 10.690 6.334 -0.946 1.00 91.56 202 VAL A CA 1
ATOM 1608 C C . VAL A 1 202 ? 11.016 5.243 -1.960 1.00 91.56 202 VAL A C 1
ATOM 1610 O O . VAL A 1 202 ? 10.774 5.388 -3.156 1.00 91.56 202 VAL A O 1
ATOM 1613 N N . VAL A 1 203 ? 11.554 4.130 -1.475 1.00 91.44 203 VAL A N 1
ATOM 1614 C CA . VAL A 1 203 ? 11.848 2.936 -2.267 1.00 91.44 203 VAL A CA 1
ATOM 1615 C C . VAL A 1 203 ? 10.845 1.858 -1.895 1.00 91.44 203 VAL A C 1
ATOM 1617 O O . VAL A 1 203 ? 10.860 1.355 -0.771 1.00 91.44 203 VAL A O 1
ATOM 1620 N N . PHE A 1 204 ? 9.963 1.505 -2.827 1.00 92.88 204 PHE A N 1
ATOM 1621 C CA . PHE A 1 204 ? 9.023 0.406 -2.641 1.00 92.88 204 PHE A CA 1
ATOM 1622 C C . PHE A 1 204 ? 9.528 -0.850 -3.340 1.00 92.88 204 PHE A C 1
ATOM 1624 O O . PHE A 1 204 ? 9.651 -0.869 -4.564 1.00 92.88 204 PHE A O 1
ATOM 1631 N N . VAL A 1 205 ? 9.777 -1.906 -2.569 1.00 91.25 205 VAL A N 1
ATOM 1632 C CA . VAL A 1 205 ? 10.165 -3.217 -3.087 1.00 91.25 205 VAL A CA 1
ATOM 1633 C C . VAL A 1 205 ? 8.989 -4.176 -2.952 1.00 91.25 205 VAL A C 1
ATOM 1635 O O . VAL A 1 205 ? 8.569 -4.512 -1.845 1.00 91.25 205 VAL A O 1
ATOM 1638 N N . TYR A 1 206 ? 8.449 -4.621 -4.081 1.00 91.62 206 TYR A N 1
ATOM 1639 C CA . TYR A 1 206 ? 7.410 -5.641 -4.110 1.00 91.62 206 TYR A CA 1
ATOM 1640 C C . TYR A 1 206 ? 8.037 -7.031 -4.162 1.00 91.62 206 TYR A C 1
ATOM 1642 O O . TYR A 1 206 ? 8.779 -7.353 -5.092 1.00 91.62 206 TYR A O 1
ATOM 1650 N N . ASP A 1 207 ? 7.726 -7.847 -3.158 1.00 89.19 207 ASP A N 1
ATOM 1651 C CA . ASP A 1 207 ? 8.306 -9.167 -2.939 1.00 89.19 207 ASP A CA 1
ATOM 1652 C C . ASP A 1 207 ? 7.214 -10.243 -2.818 1.00 89.19 207 ASP A C 1
ATOM 1654 O O . ASP A 1 207 ? 6.912 -10.730 -1.723 1.00 89.19 207 ASP A O 1
ATOM 1658 N N . PRO A 1 208 ? 6.570 -10.619 -3.938 1.00 85.56 208 PRO A N 1
ATOM 1659 C CA . PRO A 1 208 ? 5.490 -11.601 -3.913 1.00 85.56 208 PRO A CA 1
ATOM 1660 C C . PRO A 1 208 ? 5.958 -13.009 -3.518 1.00 85.56 208 PRO A C 1
ATOM 1662 O O . PRO A 1 208 ? 5.136 -13.809 -3.083 1.00 85.56 208 PRO A O 1
ATOM 1665 N N . GLU A 1 209 ? 7.251 -13.306 -3.663 1.00 84.75 209 GLU A N 1
ATOM 1666 C CA . GLU A 1 209 ? 7.857 -14.619 -3.396 1.00 84.75 209 GLU A CA 1
ATOM 1667 C C . GLU A 1 209 ? 8.582 -14.666 -2.033 1.00 84.75 209 GLU A C 1
ATOM 1669 O O . GLU A 1 209 ? 9.177 -15.683 -1.684 1.00 84.75 209 GLU A O 1
ATOM 1674 N N . SER A 1 210 ? 8.523 -13.586 -1.240 1.00 81.19 210 SER A N 1
ATOM 1675 C CA . SER A 1 210 ? 9.200 -13.469 0.066 1.00 81.19 210 SER A CA 1
ATOM 1676 C C . SER A 1 210 ? 10.705 -13.791 0.011 1.00 81.19 210 SER A C 1
ATOM 1678 O O . SER A 1 210 ? 11.251 -14.471 0.885 1.00 81.19 210 SER A O 1
ATOM 1680 N N . LEU A 1 211 ? 11.383 -13.330 -1.044 1.00 78.62 211 LEU A N 1
ATOM 1681 C CA . LEU A 1 211 ? 12.823 -13.501 -1.249 1.00 78.62 211 LEU A CA 1
ATOM 1682 C C . LEU A 1 211 ? 13.657 -12.666 -0.269 1.00 78.62 211 LEU A C 1
ATOM 1684 O O . LEU A 1 211 ? 14.800 -13.021 0.032 1.00 78.62 211 LEU A O 1
ATOM 1688 N N . LEU A 1 212 ? 13.113 -11.549 0.211 1.00 75.81 212 LEU A N 1
ATOM 1689 C CA . LEU A 1 212 ? 13.784 -10.619 1.108 1.00 75.81 212 LEU A CA 1
ATOM 1690 C C . LEU A 1 212 ? 13.401 -10.927 2.557 1.00 75.81 212 LEU A C 1
ATOM 1692 O O . LEU A 1 212 ? 12.230 -11.039 2.909 1.00 75.81 212 LEU A O 1
ATOM 1696 N N . ARG A 1 213 ? 14.409 -11.055 3.424 1.00 63.38 213 ARG A N 1
ATOM 1697 C CA . ARG A 1 213 ? 14.205 -11.217 4.870 1.00 63.38 213 ARG A CA 1
ATOM 1698 C C . ARG A 1 213 ? 14.238 -9.857 5.556 1.00 63.38 213 ARG A C 1
ATOM 1700 O O . ARG A 1 213 ? 15.171 -9.088 5.340 1.00 63.38 213 ARG A O 1
ATOM 1707 N N . GLU A 1 214 ? 13.264 -9.590 6.422 1.00 53.72 214 GLU A N 1
ATOM 1708 C CA . GLU A 1 214 ? 13.343 -8.462 7.351 1.00 53.72 214 GLU A CA 1
ATOM 1709 C C . GLU A 1 214 ? 14.327 -8.757 8.507 1.00 53.72 214 GLU A C 1
ATOM 1711 O O . GLU A 1 214 ? 14.397 -9.901 8.969 1.00 53.72 214 GLU A O 1
ATOM 1716 N N . PRO A 1 215 ? 15.077 -7.754 9.011 1.00 55.22 215 PRO A N 1
ATOM 1717 C CA . PRO A 1 215 ? 15.124 -6.372 8.539 1.00 55.22 215 PRO A CA 1
ATOM 1718 C C . PRO A 1 215 ? 16.002 -6.242 7.288 1.00 55.22 215 PRO A C 1
ATOM 1720 O O . PRO A 1 215 ? 17.195 -6.541 7.312 1.00 55.22 215 PRO A O 1
ATOM 1723 N N . TYR A 1 216 ? 15.418 -5.747 6.198 1.00 52.75 216 TYR A N 1
ATOM 1724 C CA . TYR A 1 216 ? 16.189 -5.310 5.041 1.00 52.75 216 TYR A CA 1
ATOM 1725 C C . TYR A 1 216 ? 16.794 -3.949 5.388 1.00 52.75 216 TYR A C 1
ATOM 1727 O O . TYR A 1 216 ? 16.041 -3.016 5.691 1.00 52.75 216 TYR A O 1
ATOM 1735 N N . PRO A 1 217 ? 18.127 -3.822 5.439 1.00 51.78 217 PRO A N 1
ATOM 1736 C CA . PRO A 1 217 ? 18.727 -2.616 5.967 1.00 51.78 217 PRO A CA 1
ATOM 1737 C C . PRO A 1 217 ? 18.455 -1.453 5.002 1.00 51.78 217 PRO A C 1
ATOM 1739 O O . PRO A 1 217 ? 18.577 -1.628 3.784 1.00 51.78 217 PRO A O 1
ATOM 1742 N N . PRO A 1 218 ? 18.117 -0.250 5.503 1.00 50.78 218 PRO A N 1
ATOM 1743 C CA . PRO A 1 218 ? 18.310 0.947 4.698 1.00 50.78 218 PRO A CA 1
ATOM 1744 C C . PRO A 1 218 ? 19.787 0.992 4.271 1.00 50.78 218 PRO A C 1
ATOM 1746 O O . PRO A 1 218 ? 20.643 0.500 5.018 1.00 50.78 218 PRO A O 1
ATOM 1749 N N . PRO A 1 219 ? 20.125 1.551 3.094 1.00 50.06 219 PRO A N 1
ATOM 1750 C CA . PRO A 1 219 ? 21.524 1.777 2.764 1.00 50.06 219 PRO A CA 1
ATOM 1751 C C . PRO A 1 219 ? 22.164 2.525 3.936 1.00 50.06 219 PRO A C 1
ATOM 1753 O O . PRO A 1 219 ? 21.593 3.502 4.430 1.00 50.06 219 PRO A O 1
ATOM 1756 N N . ALA A 1 220 ? 23.305 2.029 4.425 1.00 44.84 220 ALA A N 1
ATOM 1757 C CA . ALA A 1 220 ? 24.066 2.725 5.447 1.00 44.84 220 ALA A CA 1
ATOM 1758 C C . ALA A 1 220 ? 24.225 4.181 4.996 1.00 44.84 220 ALA A C 1
ATOM 1760 O O . ALA A 1 220 ? 24.594 4.443 3.849 1.00 44.84 220 ALA A O 1
ATOM 1761 N N . ALA A 1 221 ? 23.889 5.122 5.875 1.00 44.44 221 ALA A N 1
ATOM 1762 C CA . ALA A 1 221 ? 24.169 6.532 5.676 1.00 44.44 221 ALA A CA 1
ATOM 1763 C C . ALA A 1 221 ? 25.693 6.731 5.693 1.00 44.44 221 ALA A C 1
ATOM 1765 O O . ALA A 1 221 ? 26.266 7.169 6.682 1.00 44.44 221 ALA A O 1
ATOM 1766 N N . THR A 1 222 ? 26.376 6.344 4.622 1.00 43.94 222 THR A N 1
ATOM 1767 C CA . THR A 1 222 ? 27.784 6.650 4.398 1.00 43.94 222 THR A CA 1
ATOM 1768 C C . THR A 1 222 ? 27.846 7.800 3.412 1.00 43.94 222 THR A C 1
ATOM 1770 O O . THR A 1 222 ? 27.760 7.611 2.200 1.00 43.94 222 THR A O 1
ATOM 1773 N N . GLU A 1 223 ? 27.843 8.998 3.987 1.00 42.91 223 GLU A N 1
ATOM 1774 C CA . GLU A 1 223 ? 28.842 10.067 3.838 1.00 42.91 223 GLU A CA 1
ATOM 1775 C C . GLU A 1 223 ? 28.170 11.425 4.102 1.00 42.91 223 GLU A C 1
ATOM 1777 O O . GLU A 1 223 ? 27.081 11.720 3.610 1.00 42.91 223 GLU A O 1
ATOM 1782 N N . GLU A 1 224 ? 28.799 12.195 4.988 1.00 43.16 224 GLU A N 1
ATOM 1783 C CA . GLU A 1 224 ? 28.297 13.397 5.654 1.00 43.16 224 GLU A CA 1
ATOM 1784 C C . GLU A 1 224 ? 27.771 14.463 4.668 1.00 43.16 224 GLU A C 1
ATOM 1786 O O . GLU A 1 224 ? 28.500 14.947 3.804 1.00 43.16 224 GLU A O 1
ATOM 1791 N N . GLY A 1 225 ? 26.501 14.868 4.810 1.00 53.22 225 GLY A N 1
ATOM 1792 C CA . GLY A 1 225 ? 25.914 15.986 4.057 1.00 53.22 225 GLY A CA 1
ATOM 1793 C C . GLY A 1 225 ? 24.375 15.981 4.004 1.00 53.22 225 GLY A C 1
ATOM 1794 O O . GLY A 1 225 ? 23.755 14.967 4.331 1.00 53.22 225 GLY A O 1
ATOM 1795 N N . PRO A 1 226 ? 23.728 17.096 3.596 1.00 52.53 226 PRO A N 1
ATOM 1796 C CA . PRO A 1 226 ? 22.271 17.207 3.511 1.00 52.53 226 PRO A CA 1
ATOM 1797 C C . PRO A 1 226 ? 21.759 16.485 2.253 1.00 52.53 226 PRO A C 1
ATOM 1799 O O . PRO A 1 226 ? 21.644 17.080 1.185 1.00 52.53 226 PRO A O 1
ATOM 1802 N N . GLY A 1 227 ? 21.520 15.178 2.360 1.00 58.19 227 GLY A N 1
ATOM 1803 C CA . GLY A 1 227 ? 20.834 14.375 1.342 1.00 58.19 227 GLY A CA 1
ATOM 1804 C C . GLY A 1 227 ? 19.391 14.044 1.736 1.00 58.19 227 GLY A C 1
ATOM 1805 O O . GLY A 1 227 ? 19.024 14.255 2.893 1.00 58.19 227 GLY A O 1
ATOM 1806 N N . PRO A 1 228 ? 18.576 13.509 0.808 1.00 66.75 228 PRO A N 1
ATOM 1807 C CA . PRO A 1 228 ? 17.203 13.138 1.106 1.00 66.75 228 PRO A CA 1
ATOM 1808 C C . PRO A 1 228 ? 17.136 12.029 2.159 1.00 66.75 228 PRO A C 1
ATOM 1810 O O . PRO A 1 228 ? 17.979 11.127 2.192 1.00 66.75 228 PRO A O 1
ATOM 1813 N N . GLU A 1 229 ? 16.096 12.070 2.988 1.00 82.31 229 GLU A N 1
ATOM 1814 C CA . GLU A 1 229 ? 15.738 10.960 3.867 1.00 82.31 229 GLU A CA 1
ATOM 1815 C C . GLU A 1 229 ? 15.330 9.753 3.007 1.00 82.31 229 GLU A C 1
ATOM 1817 O O . GLU A 1 229 ? 14.436 9.863 2.167 1.00 82.31 229 GLU A O 1
ATOM 1822 N N . VAL A 1 230 ? 15.980 8.600 3.195 1.00 81.12 230 VAL A N 1
ATOM 1823 C CA . VAL A 1 230 ? 15.693 7.380 2.424 1.00 81.12 230 VAL A CA 1
ATOM 1824 C C . VAL A 1 230 ? 14.810 6.445 3.244 1.00 81.12 230 VAL A C 1
ATOM 1826 O O . VAL A 1 230 ? 15.196 6.005 4.327 1.00 81.12 230 VAL A O 1
ATOM 1829 N N . ARG A 1 231 ? 13.639 6.100 2.705 1.00 83.75 231 ARG A N 1
ATOM 1830 C CA . ARG A 1 231 ? 12.654 5.204 3.322 1.00 83.75 231 ARG A CA 1
ATOM 1831 C C . ARG A 1 231 ? 12.443 3.982 2.439 1.00 83.75 231 ARG A C 1
ATOM 1833 O O . ARG A 1 231 ? 11.998 4.117 1.305 1.00 83.75 231 ARG A O 1
ATOM 1840 N N . CYS A 1 232 ? 12.742 2.793 2.957 1.00 81.38 232 CYS A N 1
ATOM 1841 C CA . CYS A 1 232 ? 12.525 1.534 2.244 1.00 81.38 232 CYS A CA 1
ATOM 1842 C C . CYS A 1 232 ? 11.276 0.828 2.785 1.00 81.38 232 CYS A C 1
ATOM 1844 O O . CYS A 1 232 ? 11.141 0.642 3.995 1.00 81.38 232 CYS A O 1
ATOM 1846 N N . LEU A 1 233 ? 10.365 0.445 1.893 1.00 82.94 233 LEU A N 1
ATOM 1847 C CA . LEU A 1 233 ? 9.149 -0.295 2.210 1.00 82.94 233 LEU A CA 1
ATOM 1848 C C . LEU A 1 233 ? 9.146 -1.608 1.436 1.00 82.94 233 LEU A C 1
ATOM 1850 O O . LEU A 1 233 ? 9.279 -1.597 0.213 1.00 82.94 233 LEU A O 1
ATOM 1854 N N . ILE A 1 234 ? 8.915 -2.716 2.134 1.00 81.12 234 ILE A N 1
ATOM 1855 C CA . ILE A 1 234 ? 8.709 -4.020 1.505 1.00 81.12 234 ILE A CA 1
ATOM 1856 C C . ILE A 1 234 ? 7.216 -4.334 1.512 1.00 81.12 234 ILE A C 1
ATOM 1858 O O . ILE A 1 234 ? 6.542 -4.213 2.537 1.00 81.12 234 ILE A O 1
ATOM 1862 N N . GLY A 1 235 ? 6.692 -4.698 0.346 1.00 78.44 235 GLY A N 1
ATOM 1863 C CA . GLY A 1 235 ? 5.347 -5.231 0.194 1.00 78.44 235 GLY A CA 1
ATOM 1864 C C . GLY A 1 235 ? 5.405 -6.706 -0.172 1.00 78.44 235 GLY A C 1
ATOM 1865 O O . GLY A 1 235 ? 5.687 -7.027 -1.323 1.00 78.44 235 GLY A O 1
ATOM 1866 N N . SER A 1 236 ? 5.080 -7.577 0.778 1.00 76.44 236 SER A N 1
ATOM 1867 C CA . SER A 1 236 ? 4.917 -9.020 0.555 1.00 76.44 236 SER A CA 1
ATOM 1868 C C . SER A 1 236 ? 3.430 -9.406 0.557 1.00 76.44 236 SER A C 1
ATOM 1870 O O . SER A 1 236 ? 2.570 -8.587 0.903 1.00 76.44 236 SER A O 1
ATOM 1872 N N . LEU A 1 237 ? 3.114 -10.619 0.092 1.00 59.88 237 LEU A N 1
ATOM 1873 C CA . LEU A 1 237 ? 1.741 -11.150 0.047 1.00 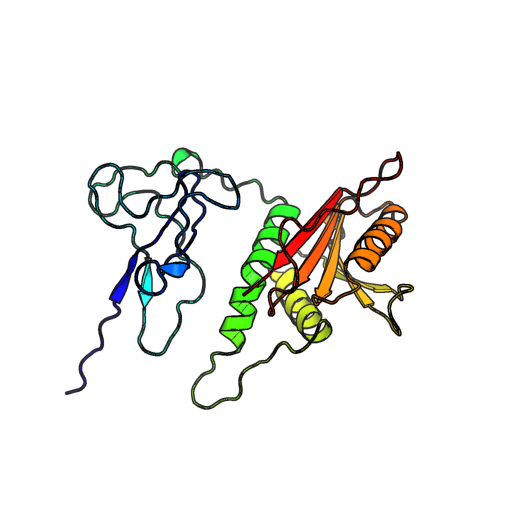59.88 237 LEU A CA 1
ATOM 1874 C C . LEU A 1 237 ? 1.198 -11.576 1.416 1.00 59.88 237 LEU A C 1
ATOM 1876 O O . LEU A 1 237 ? 1.988 -12.076 2.241 1.00 59.88 237 LEU A O 1
#

Secondary structure (DSSP, 8-state):
-------EEEE-EEETTS-EEES-TTT-GGG--SB-TTT-PBEESB-TTT-PBPEEEEEBTTBPPPSPPPPPSB-TTT-PBPGGGGG-PPP---HHHHHHHHHHHHHHHHHHHT--STTPPPP---SHHHHHHHHHHHGGGT-S-EEEEEE--TT-SS-EEEEEETTTTEEEEEEE--TTHHHHHHHHHHHHHH-TT--EEEEEEEETT--SPSSPPPPP--S-S--PEEEEEEEE-

Foldseek 3Di:
DDPPPDFDWAWWKAFLQFRTQALHCVVCVVSDDQADPVPRGGIDQADPPPRHGFTGDGDDVLDDDQDGDGGDQADPPPRDGGSNNVVPPPPPVQVVVVVQVVLQCVVSVQVVQCRDPDPDHGDHPDAQVSVVVVVVVVCVVRAVDWDWDWDDFPPDPGTATWIDSQVNLEIEHEEEDDPCVLVVQVSVQVVQQVVPSHQAYEYEYEYAPPPDDPPPDRPPPPDDDRGHHYHYHYHYD

Radius of gyration: 20.55 Å; chains: 1; bounding box: 65×43×50 Å

pLDDT: mean 82.21, std 14.25, range [33.97, 97.25]

Sequence (237 aa):
MSSVEYCVQDVMQVCRNGHVITDLLRTCPERAQTHCDRCGAVTLDHCPTCGHELPGAFVVPGLQPVGARPAPCFCERCGAAFPWTRQRRLPPREPVAILENLLRRLPGVVRQLRVRHDARPPFRVRDERDLEDLVRALLPLHFDDVRPECRTPSYAAGTRTDFLLAPENIALTIKWAQPRILEQVPEDAAYYRRERTCHTLVVFVYDPESLLREPYPPPAATEEGPGPEVRCLIGSL